Protein AF-A0A357F1K3-F1 (afdb_monomer)

Secondary structure (DSSP, 8-state):
---HHHHHHHHHHHHSTTTT--TT--HHHHHHHHHTTS-SSSSGGGG--HHHHHTSTT--HHHHHHHHHHHHHHTTS-HHHHHHHTT-TT--HHHHHHHHHHHSBHHHHHT--HHHHHTSTT--HHHHHHHHHHTTSHHHHHHHHHHHHTT---B--GGG-TT--TTTTT-EEEEESB-SSS-HHHHHHHHHHTT-EEESS--TT--EEEE-BT--HHHHHHHHHT-EEEEHHHHHHHHHTTSSSTT--

Radius of gyration: 22.25 Å; Cα contacts (8 Å, |Δi|>4): 353; chains: 1; bounding box: 51×24×66 Å

Sequence (249 aa):
PECPAKLKARIQYYASRKAMDIEGLGEVLVDTIVDKGLARDVADLYSLSIDEIAALERMAEKSGTNLIEQIEASKKRGLQRLLYGIDIRHIGERYAKILANNFRSIDRLAEATVDELDDIPEIGLAVAESVFEWFRTEKNIDLINRLKAAGVVTEIDESATADLDERFIGKTFVLTGKLESYTRDEAAKLIEDRGGRVSSSVSKKTDFVIAGSDAGSKLTKAESLGVAVLSETQFEEMLGSETSRRAEQ

pLDDT: mean 85.8, std 14.09, range [33.5, 98.5]

Solvent-accessible surface area (backbone atoms only — not comparable to full-atom values): 13550 Å² total; per-residue (Å²): 131,87,56,65,69,62,48,40,50,46,44,44,49,24,23,27,82,77,23,36,45,23,80,73,52,39,72,72,54,41,47,51,38,43,78,70,64,66,35,92,52,70,49,39,62,76,70,65,48,60,67,66,44,42,70,38,90,94,44,52,66,71,58,28,52,51,36,53,53,32,54,61,57,27,25,71,61,30,32,34,21,47,49,29,23,72,62,46,65,86,40,44,70,67,52,16,41,53,50,30,69,68,44,36,28,56,67,56,50,54,71,45,48,48,67,69,38,32,35,33,87,95,38,46,60,75,47,16,47,38,52,44,54,47,54,68,35,67,70,49,46,52,44,52,53,46,32,48,75,66,58,33,39,49,44,62,70,66,84,83,42,96,62,64,40,81,90,26,49,84,35,31,33,24,83,35,46,51,56,90,92,41,55,72,68,54,50,43,47,60,37,43,71,17,45,15,38,65,37,77,63,74,50,86,79,34,53,35,33,40,42,30,57,81,41,51,75,57,50,60,46,24,61,77,61,71,34,46,74,35,44,59,67,55,48,49,52,66,71,54,61,72,69,71,68,72,78,80,118

Foldseek 3Di:
DPDLVVQLVLLCLCCDPQALVQVLSDSVNSNQCSVVPCDPHNLSLLVDDLVNQCPGPPDDSVSSVSNNVSSLSSLPPAQLRNQCSNCQPPDHSVNSVQLCLQQQFPVSLLPDDLQLQCQRPPRHSVNSVSSNVCSVDPVSVVVVVSSVVSNRHRGDDPVVQPQADPVQAPAEEEEFDDDDPDDPVRLQCLSSSNRHHYGPADDLRHQEYEDDHPRPPRVVVCVVSVHHYHYNVRSVCSSPPVVPVVPPD

Structure (mmCIF, N/CA/C/O backbone):
data_AF-A0A357F1K3-F1
#
_entry.id   AF-A0A357F1K3-F1
#
loop_
_atom_site.group_PDB
_atom_site.id
_atom_site.type_symbol
_atom_site.label_atom_id
_atom_site.label_alt_id
_atom_site.label_comp_id
_atom_site.label_asym_id
_atom_site.label_entity_id
_atom_site.label_seq_id
_atom_site.pdbx_PDB_ins_code
_atom_site.Cartn_x
_atom_site.Cartn_y
_atom_site.Cartn_z
_atom_site.occupancy
_atom_site.B_iso_or_equiv
_atom_site.auth_seq_id
_atom_site.auth_comp_id
_atom_site.auth_asym_id
_atom_site.auth_atom_id
_atom_site.pdbx_PDB_model_num
ATOM 1 N N . PRO A 1 1 ? -8.610 -7.695 -23.266 1.00 47.88 1 PRO A N 1
ATOM 2 C CA . PRO A 1 1 ? -7.281 -7.100 -23.548 1.00 47.88 1 PRO A CA 1
ATOM 3 C C . PRO A 1 1 ? -7.032 -5.899 -22.633 1.00 47.88 1 PRO A C 1
ATOM 5 O O . PRO A 1 1 ? -7.824 -4.957 -22.640 1.00 47.88 1 PRO A O 1
ATOM 8 N N . GLU A 1 2 ? -5.987 -5.947 -21.808 1.00 65.44 2 GLU A N 1
ATOM 9 C CA . GLU A 1 2 ? -5.565 -4.760 -21.065 1.00 65.44 2 GLU A CA 1
ATOM 10 C C . GLU A 1 2 ? -5.106 -3.685 -22.044 1.00 65.44 2 GLU A C 1
ATOM 12 O O . GLU A 1 2 ? -4.313 -3.942 -22.943 1.00 65.44 2 GLU A O 1
ATOM 17 N N . CYS A 1 3 ? -5.658 -2.484 -21.898 1.00 87.06 3 CYS A N 1
ATOM 18 C CA . CYS A 1 3 ? -5.278 -1.342 -22.716 1.00 87.06 3 CYS A CA 1
ATOM 19 C C . CYS A 1 3 ? -3.802 -1.000 -22.437 1.00 87.06 3 CYS A C 1
ATOM 21 O O . CYS A 1 3 ? -3.499 -0.665 -21.286 1.00 87.06 3 CYS A O 1
ATOM 23 N N . PRO A 1 4 ? -2.901 -1.025 -23.441 1.00 90.81 4 PRO A N 1
ATOM 24 C CA . PRO A 1 4 ? -1.481 -0.720 -23.246 1.00 90.81 4 PRO A CA 1
ATOM 25 C C . PRO A 1 4 ? -1.252 0.640 -22.583 1.00 90.81 4 PRO A C 1
ATOM 27 O O . PRO A 1 4 ? -0.427 0.756 -21.685 1.00 90.81 4 PRO A O 1
ATOM 30 N N . ALA A 1 5 ? -2.066 1.646 -22.918 1.00 94.12 5 ALA A N 1
ATOM 31 C CA . ALA A 1 5 ? -1.996 2.960 -22.281 1.00 94.12 5 ALA A CA 1
ATOM 32 C C . ALA A 1 5 ? -2.289 2.908 -20.768 1.00 94.12 5 ALA A C 1
ATOM 34 O O . ALA A 1 5 ? -1.641 3.598 -19.988 1.00 94.12 5 ALA A O 1
ATOM 35 N N . LYS A 1 6 ? -3.218 2.048 -20.322 1.00 93.88 6 LYS A N 1
ATOM 36 C CA . LYS A 1 6 ? -3.492 1.847 -18.886 1.00 93.88 6 LYS A CA 1
ATOM 37 C C . LYS A 1 6 ? -2.369 1.095 -18.176 1.00 93.88 6 LYS A C 1
ATOM 39 O O . LYS A 1 6 ? -2.195 1.263 -16.972 1.00 93.88 6 LYS A O 1
ATOM 44 N N . LEU A 1 7 ? -1.655 0.220 -18.882 1.00 95.44 7 LEU A N 1
ATOM 45 C CA . LEU A 1 7 ? -0.483 -0.459 -18.337 1.00 95.44 7 LEU A CA 1
ATOM 46 C C . LEU A 1 7 ? 0.685 0.523 -18.179 1.00 95.44 7 LEU A C 1
ATOM 48 O O . LEU A 1 7 ? 1.223 0.635 -17.081 1.00 95.44 7 LEU A O 1
ATOM 52 N N . LYS A 1 8 ? 0.988 1.298 -19.227 1.00 96.94 8 LYS A N 1
ATOM 53 C CA . LYS A 1 8 ? 1.994 2.372 -19.204 1.00 96.94 8 LYS A CA 1
ATOM 54 C C . LYS A 1 8 ? 1.735 3.350 -18.052 1.00 96.94 8 LYS A C 1
ATOM 56 O O . LYS A 1 8 ? 2.616 3.566 -17.225 1.00 96.94 8 LYS A O 1
ATOM 61 N N . ALA A 1 9 ? 0.498 3.836 -17.914 1.00 96.06 9 ALA A N 1
ATOM 62 C CA . ALA A 1 9 ? 0.112 4.733 -16.823 1.00 96.06 9 ALA A CA 1
ATOM 63 C C . ALA A 1 9 ? 0.282 4.104 -15.426 1.00 96.06 9 ALA A C 1
ATOM 65 O O . ALA A 1 9 ? 0.787 4.763 -14.521 1.00 96.06 9 ALA A O 1
ATOM 66 N N . ARG A 1 10 ? -0.085 2.825 -15.242 1.00 96.31 10 ARG A N 1
ATOM 67 C CA . ARG A 1 10 ? 0.110 2.119 -13.960 1.00 96.31 10 ARG A CA 1
ATOM 68 C C . ARG A 1 10 ? 1.583 1.960 -13.604 1.00 96.31 10 ARG A C 1
ATOM 70 O O . ARG A 1 10 ? 1.949 2.203 -12.461 1.00 96.31 10 ARG A O 1
ATOM 77 N N . ILE A 1 11 ? 2.425 1.585 -14.565 1.00 97.81 11 ILE A N 1
ATOM 78 C CA . ILE A 1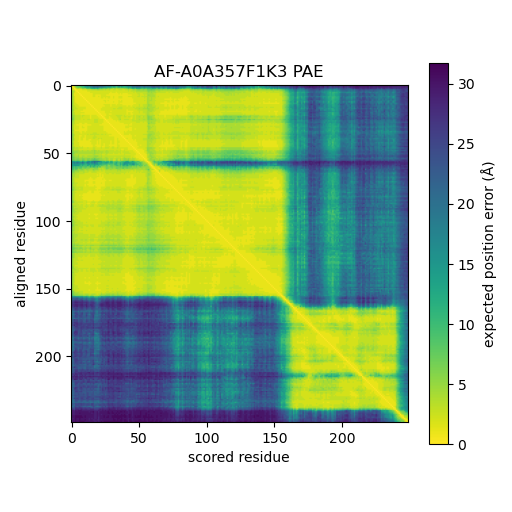 11 ? 3.868 1.444 -14.332 1.00 97.81 11 ILE A CA 1
ATOM 79 C C . ILE A 1 11 ? 4.490 2.803 -13.986 1.00 97.81 11 ILE A C 1
ATOM 81 O O . ILE A 1 11 ? 5.237 2.896 -13.016 1.00 97.81 11 ILE A O 1
ATOM 85 N N . GLN A 1 12 ? 4.135 3.868 -14.712 1.00 97.38 12 GLN A N 1
ATOM 86 C CA . GLN A 1 12 ? 4.591 5.231 -14.403 1.00 97.38 12 GLN A CA 1
ATOM 87 C C . GLN A 1 12 ? 4.149 5.681 -13.006 1.00 97.38 12 GLN A C 1
ATOM 89 O O . GLN A 1 12 ? 4.933 6.256 -12.250 1.00 97.38 12 GLN A O 1
ATOM 94 N N . TYR A 1 13 ? 2.898 5.402 -12.637 1.00 97.56 13 TYR A N 1
ATOM 95 C CA . TYR A 1 13 ? 2.375 5.739 -11.321 1.00 97.56 13 TYR A CA 1
ATOM 96 C C . TYR A 1 13 ? 3.095 4.977 -10.202 1.00 97.56 13 TYR A C 1
ATOM 98 O O . TYR A 1 13 ? 3.522 5.591 -9.222 1.00 97.56 13 TYR A O 1
ATOM 106 N N . TYR A 1 14 ? 3.319 3.675 -10.388 1.00 98.44 14 TYR A N 1
ATOM 107 C CA . TYR A 1 14 ? 4.079 2.832 -9.467 1.00 98.44 14 TYR A CA 1
ATOM 108 C C . TYR A 1 14 ? 5.518 3.327 -9.287 1.00 98.44 14 TYR A C 1
ATOM 110 O O . TYR A 1 14 ? 6.012 3.388 -8.164 1.00 98.44 14 TYR A O 1
ATOM 118 N N . ALA A 1 15 ? 6.171 3.754 -10.369 1.00 98.06 15 ALA A N 1
ATOM 119 C CA . ALA A 1 15 ? 7.519 4.318 -10.341 1.00 98.06 15 ALA A CA 1
ATOM 120 C C . ALA A 1 15 ? 7.605 5.714 -9.695 1.00 98.06 15 ALA A C 1
ATOM 122 O O . ALA A 1 15 ? 8.697 6.163 -9.342 1.00 98.06 15 ALA A O 1
ATOM 123 N N . SER A 1 16 ? 6.480 6.416 -9.524 1.00 97.50 16 SER A N 1
ATOM 124 C CA . SER A 1 16 ? 6.471 7.807 -9.071 1.00 97.50 16 SER A CA 1
ATOM 125 C C . SER A 1 16 ? 7.124 8.012 -7.697 1.00 97.50 16 SER A C 1
ATOM 127 O O . SER A 1 16 ? 7.138 7.132 -6.830 1.00 97.50 16 SER A O 1
ATOM 129 N N . ARG A 1 17 ? 7.589 9.244 -7.454 1.00 95.69 17 ARG A N 1
ATOM 130 C CA . ARG A 1 17 ? 8.288 9.649 -6.222 1.00 95.69 17 ARG A CA 1
ATOM 131 C C . ARG A 1 17 ? 7.504 9.409 -4.932 1.00 95.69 17 ARG A C 1
ATOM 133 O O . ARG A 1 17 ? 8.111 9.346 -3.870 1.00 95.69 17 ARG A O 1
ATOM 140 N N . LYS A 1 18 ? 6.173 9.323 -4.982 1.00 93.81 18 LYS A N 1
ATOM 141 C CA . LYS A 1 18 ? 5.323 9.037 -3.810 1.00 93.81 18 LYS A CA 1
ATOM 142 C C . LYS A 1 18 ? 5.017 7.546 -3.647 1.00 93.81 18 LYS A C 1
ATOM 144 O O . LYS A 1 18 ? 4.787 7.097 -2.528 1.00 93.81 18 LYS A O 1
ATOM 149 N N . ALA A 1 19 ? 5.059 6.790 -4.742 1.00 97.62 19 ALA A N 1
ATOM 150 C CA . ALA A 1 19 ? 4.926 5.340 -4.768 1.00 97.62 19 ALA A CA 1
ATOM 151 C C . ALA A 1 19 ? 6.298 4.692 -4.545 1.00 97.62 19 ALA A C 1
ATOM 153 O O . ALA A 1 19 ? 6.912 4.922 -3.505 1.00 97.62 19 ALA A O 1
ATOM 154 N N . MET A 1 20 ? 6.822 3.921 -5.490 1.00 98.44 20 MET A N 1
ATOM 155 C CA . MET A 1 20 ? 8.027 3.117 -5.277 1.00 98.44 20 MET A CA 1
ATOM 156 C C . MET A 1 20 ? 9.339 3.847 -5.591 1.00 98.44 20 MET A C 1
ATOM 158 O O . MET A 1 20 ? 10.408 3.325 -5.277 1.00 98.44 20 MET A O 1
ATOM 162 N N . ASP A 1 21 ? 9.264 5.090 -6.081 1.00 97.56 21 ASP A N 1
ATOM 163 C CA . ASP A 1 21 ? 10.410 5.997 -6.239 1.00 97.56 21 ASP A CA 1
ATOM 164 C C . ASP A 1 21 ? 11.546 5.376 -7.058 1.00 97.56 21 ASP A C 1
ATOM 166 O O . ASP A 1 21 ? 12.645 5.118 -6.557 1.00 97.56 21 ASP A O 1
ATOM 170 N N . ILE A 1 22 ? 11.217 5.104 -8.323 1.00 97.75 22 ILE A N 1
ATOM 171 C CA . ILE A 1 22 ? 12.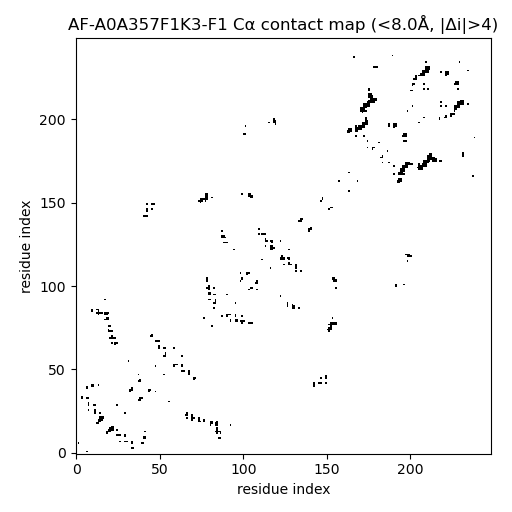105 4.550 -9.345 1.00 97.75 22 ILE A CA 1
ATOM 172 C C . ILE A 1 22 ? 12.277 5.628 -10.420 1.00 97.75 22 ILE A C 1
ATOM 174 O O . ILE A 1 22 ? 11.624 5.610 -11.461 1.00 97.75 22 ILE A O 1
ATOM 178 N N . GLU A 1 23 ? 13.132 6.612 -10.143 1.00 93.56 23 GLU A N 1
ATOM 179 C CA . GLU A 1 23 ? 13.302 7.811 -10.981 1.00 93.56 23 GLU A CA 1
ATOM 180 C C . GLU A 1 23 ? 13.691 7.494 -12.436 1.00 93.56 23 GLU A C 1
ATOM 182 O O . GLU A 1 23 ? 13.309 8.214 -13.357 1.00 93.56 23 GLU A O 1
ATOM 187 N N . GLY A 1 24 ? 14.429 6.404 -12.655 1.00 91.12 24 GLY A N 1
ATOM 188 C CA . GLY A 1 24 ? 14.877 5.944 -13.965 1.00 91.12 24 GLY A CA 1
ATOM 189 C C . GLY A 1 24 ? 13.754 5.430 -14.870 1.00 91.12 24 GLY A C 1
ATOM 190 O O . GLY A 1 24 ? 13.942 5.394 -16.085 1.00 91.12 24 GLY A O 1
ATOM 191 N N . LEU A 1 25 ? 12.580 5.085 -14.324 1.00 92.31 25 LEU A N 1
ATOM 192 C CA . LEU A 1 25 ? 11.396 4.676 -15.096 1.00 92.31 25 LEU A CA 1
ATOM 193 C C . LEU A 1 25 ? 10.592 5.894 -15.576 1.00 92.31 25 LEU A C 1
ATOM 195 O O . LEU A 1 25 ? 9.433 6.096 -15.215 1.00 92.31 25 LEU A O 1
ATOM 199 N N . GLY A 1 26 ? 11.219 6.710 -16.422 1.00 89.94 26 GLY A N 1
ATOM 200 C CA . GLY A 1 26 ? 10.545 7.803 -17.123 1.00 89.94 26 GLY A CA 1
ATOM 201 C C . GLY A 1 26 ? 9.587 7.315 -18.219 1.00 89.94 26 GLY A C 1
ATOM 202 O O . GLY A 1 26 ? 9.658 6.170 -18.665 1.00 89.94 26 GLY A O 1
ATOM 203 N N . GLU A 1 27 ? 8.729 8.215 -18.705 1.00 92.19 27 GLU A N 1
ATOM 204 C CA . GLU A 1 27 ? 7.677 7.931 -19.699 1.00 92.19 27 GLU A CA 1
ATOM 205 C C . GLU A 1 27 ? 8.180 7.141 -20.917 1.00 92.19 27 GLU A C 1
ATOM 207 O O . GLU A 1 27 ? 7.665 6.067 -21.207 1.00 92.19 27 GLU A O 1
ATOM 212 N N . VAL A 1 28 ? 9.246 7.617 -21.569 1.00 91.69 28 VAL A N 1
ATOM 213 C CA . VAL A 1 28 ? 9.821 6.989 -22.775 1.00 91.69 28 VAL A CA 1
ATOM 214 C C . VAL A 1 28 ? 10.284 5.552 -22.519 1.00 91.69 28 VAL A C 1
ATOM 216 O O . VAL A 1 28 ? 10.135 4.678 -23.377 1.00 91.69 28 VAL A O 1
ATOM 219 N N . LEU A 1 29 ? 10.862 5.299 -21.344 1.00 91.88 29 LEU A N 1
ATOM 220 C CA . LEU A 1 29 ? 11.377 3.979 -21.008 1.00 91.88 29 LEU A CA 1
ATOM 221 C C . LEU A 1 29 ? 10.238 3.013 -20.684 1.00 91.88 29 LEU A C 1
ATOM 223 O O . LEU A 1 29 ? 10.250 1.887 -21.172 1.00 91.88 29 LEU A O 1
ATOM 227 N N . VAL A 1 30 ? 9.236 3.464 -19.924 1.00 95.00 30 VAL A N 1
ATOM 228 C CA . VAL A 1 30 ? 8.029 2.670 -19.660 1.00 95.00 30 VAL A CA 1
ATOM 229 C C . VAL A 1 30 ? 7.339 2.293 -20.966 1.00 95.00 30 VAL A C 1
ATOM 231 O O . VAL A 1 30 ? 6.969 1.134 -21.150 1.00 95.00 30 VAL A O 1
ATOM 234 N N . ASP A 1 31 ? 7.228 3.240 -21.896 1.00 94.19 31 ASP A N 1
ATOM 235 C CA . ASP A 1 31 ? 6.664 2.990 -23.215 1.00 94.19 31 ASP A CA 1
ATOM 236 C C . ASP A 1 31 ? 7.422 1.891 -23.953 1.00 94.19 31 ASP A C 1
ATOM 238 O O . ASP A 1 31 ? 6.817 0.922 -24.404 1.00 94.19 31 ASP A O 1
ATOM 242 N N . THR A 1 32 ? 8.750 1.988 -23.978 1.00 93.00 32 THR A N 1
ATOM 243 C CA . THR A 1 32 ? 9.617 1.005 -24.636 1.00 93.00 32 THR A CA 1
ATOM 244 C C . THR A 1 32 ? 9.508 -0.383 -23.995 1.00 93.00 32 THR A C 1
ATOM 246 O O . THR A 1 32 ? 9.403 -1.380 -24.710 1.00 93.00 32 THR A O 1
ATOM 249 N N . ILE A 1 33 ? 9.515 -0.465 -22.660 1.00 93.38 33 ILE A N 1
ATOM 250 C CA . ILE A 1 33 ? 9.388 -1.724 -21.908 1.00 93.38 33 ILE A CA 1
ATOM 251 C C . ILE A 1 33 ? 8.053 -2.403 -22.233 1.00 93.38 33 ILE A C 1
ATOM 253 O O . ILE A 1 33 ? 8.023 -3.599 -22.531 1.00 93.38 33 ILE A O 1
ATOM 257 N N . VAL A 1 34 ? 6.953 -1.646 -22.213 1.00 94.88 34 VAL A N 1
ATOM 258 C CA . VAL A 1 34 ? 5.612 -2.180 -22.485 1.00 94.88 34 VAL A CA 1
ATOM 259 C C . VAL A 1 34 ? 5.453 -2.566 -23.955 1.00 94.88 34 VAL A C 1
ATOM 261 O O . VAL A 1 34 ? 4.949 -3.649 -24.244 1.00 94.88 34 VAL A O 1
ATOM 264 N N . ASP A 1 35 ? 5.908 -1.728 -24.887 1.00 93.44 35 ASP A N 1
ATOM 265 C CA . ASP A 1 35 ? 5.751 -1.967 -26.328 1.00 93.44 35 ASP A CA 1
ATOM 266 C C . ASP A 1 35 ? 6.590 -3.162 -26.810 1.00 93.44 35 ASP A C 1
ATOM 268 O O . ASP A 1 35 ? 6.181 -3.874 -27.728 1.00 93.44 35 ASP A O 1
ATOM 272 N N . LYS A 1 36 ? 7.726 -3.441 -26.153 1.00 92.88 36 LYS A N 1
ATOM 273 C CA . LYS A 1 36 ? 8.520 -4.663 -26.373 1.00 92.88 36 LYS A CA 1
ATOM 274 C C . LYS A 1 36 ? 8.014 -5.886 -25.595 1.00 92.88 36 LYS A C 1
ATOM 276 O O . LYS A 1 36 ? 8.574 -6.967 -25.753 1.00 92.88 36 LYS A O 1
ATOM 281 N N . GLY A 1 37 ? 6.973 -5.741 -24.774 1.00 93.12 37 GLY A N 1
ATOM 282 C CA . GLY A 1 37 ? 6.387 -6.838 -24.000 1.00 93.12 37 GLY A CA 1
ATOM 283 C C . GLY A 1 37 ? 7.235 -7.315 -22.817 1.00 93.12 37 GLY A C 1
ATOM 284 O O . GLY A 1 37 ? 7.007 -8.419 -22.329 1.00 93.12 37 GLY A O 1
ATOM 285 N N . LEU A 1 38 ? 8.189 -6.501 -22.354 1.00 94.56 38 LEU A N 1
ATOM 286 C CA . LEU A 1 38 ? 9.084 -6.835 -21.239 1.00 94.56 38 LEU A CA 1
ATOM 287 C C . LEU A 1 38 ? 8.397 -6.726 -19.869 1.00 94.56 38 LEU A C 1
ATOM 289 O O . LEU A 1 38 ? 8.851 -7.335 -18.908 1.00 94.56 38 LEU A O 1
ATOM 293 N N . ALA A 1 39 ? 7.299 -5.971 -19.768 1.00 95.44 39 ALA A N 1
ATOM 294 C CA . ALA A 1 39 ? 6.478 -5.919 -18.562 1.00 95.44 39 ALA A CA 1
ATOM 295 C C . ALA A 1 39 ? 4.987 -5.919 -18.904 1.00 95.44 39 ALA A C 1
ATOM 297 O O . ALA A 1 39 ? 4.532 -5.156 -19.758 1.00 95.44 39 ALA A O 1
ATOM 298 N N . ARG A 1 40 ? 4.217 -6.757 -18.204 1.00 94.94 40 ARG A N 1
ATOM 299 C CA . ARG A 1 40 ? 2.747 -6.859 -18.315 1.00 94.94 40 ARG A CA 1
ATOM 300 C C . ARG A 1 40 ? 2.030 -6.268 -17.101 1.00 94.94 40 ARG A C 1
ATOM 302 O O . ARG A 1 40 ? 0.825 -6.025 -17.142 1.00 94.94 40 ARG A O 1
ATOM 309 N N . ASP A 1 41 ? 2.779 -6.019 -16.035 1.00 96.12 41 ASP A N 1
ATOM 310 C CA . ASP A 1 41 ? 2.413 -5.255 -14.847 1.00 96.12 41 ASP A CA 1
ATOM 311 C C . ASP A 1 41 ? 3.682 -4.870 -14.074 1.00 96.12 41 ASP A C 1
ATOM 313 O O . ASP A 1 41 ? 4.804 -5.074 -14.535 1.00 96.12 41 ASP A O 1
ATOM 317 N N . VAL A 1 42 ? 3.497 -4.266 -12.903 1.00 97.62 42 VAL A N 1
ATOM 318 C CA . VAL A 1 42 ? 4.585 -3.717 -12.092 1.00 97.62 42 VAL A CA 1
ATOM 319 C C . VAL A 1 42 ? 5.470 -4.788 -11.453 1.00 97.62 42 VAL A C 1
ATOM 321 O O . VAL A 1 42 ? 6.603 -4.481 -11.099 1.00 97.62 42 VAL A O 1
ATOM 324 N N . ALA A 1 43 ? 5.004 -6.035 -11.314 1.00 98.12 43 ALA A N 1
ATOM 325 C CA . ALA A 1 43 ? 5.833 -7.095 -10.745 1.00 98.12 43 ALA A CA 1
ATOM 326 C C . ALA A 1 43 ? 6.900 -7.586 -11.731 1.00 98.12 43 ALA A C 1
ATOM 328 O O . ALA A 1 43 ? 8.004 -7.917 -11.305 1.00 98.12 43 ALA A O 1
ATOM 329 N N . ASP A 1 44 ? 6.610 -7.559 -13.037 1.00 97.62 44 ASP A N 1
ATOM 330 C CA . ASP A 1 44 ? 7.580 -7.934 -14.076 1.00 97.62 44 ASP A CA 1
ATOM 331 C C . ASP A 1 44 ? 8.820 -7.004 -14.069 1.00 97.62 44 ASP A C 1
ATOM 333 O O . ASP A 1 44 ? 9.898 -7.412 -14.501 1.00 97.62 44 ASP A O 1
ATOM 337 N N . LEU A 1 45 ? 8.716 -5.789 -13.501 1.00 97.56 45 LEU A N 1
ATOM 338 C CA . LEU A 1 45 ? 9.857 -4.874 -13.339 1.00 97.56 45 LEU A CA 1
ATOM 339 C C . LEU A 1 45 ? 11.003 -5.504 -12.538 1.00 97.56 45 LEU A C 1
ATOM 341 O O . LEU A 1 45 ? 12.168 -5.246 -12.824 1.00 97.56 45 LEU A O 1
ATOM 345 N N . TYR A 1 46 ? 10.678 -6.343 -11.555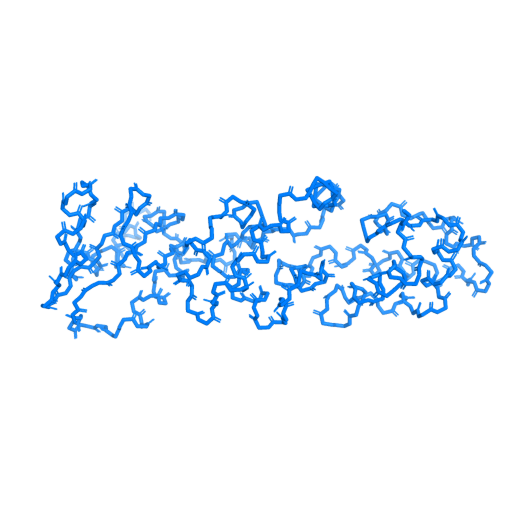 1.00 97.94 46 TYR A N 1
ATOM 346 C CA . TYR A 1 46 ? 11.654 -6.977 -10.669 1.00 97.94 46 TYR A CA 1
ATOM 347 C C . TYR A 1 46 ? 12.327 -8.214 -11.277 1.00 97.94 46 TYR A C 1
ATOM 349 O O . TYR A 1 46 ? 13.214 -8.791 -10.653 1.00 97.94 46 TYR A O 1
ATOM 357 N N . SER A 1 47 ? 11.908 -8.627 -12.476 1.00 95.25 47 SER A N 1
ATOM 358 C CA . SER A 1 47 ? 12.548 -9.697 -13.251 1.00 95.25 47 SER A CA 1
ATOM 359 C C . SER A 1 47 ? 13.384 -9.190 -14.427 1.00 95.25 47 SER A C 1
ATOM 361 O O . SER A 1 47 ? 14.019 -10.001 -15.095 1.00 95.25 47 SER A O 1
ATOM 363 N N . LEU A 1 48 ? 13.394 -7.876 -14.681 1.00 93.88 48 LEU A N 1
ATOM 364 C CA . LEU A 1 48 ? 14.156 -7.277 -15.777 1.00 93.88 48 LEU A CA 1
ATOM 365 C C . LEU A 1 48 ? 15.658 -7.484 -15.565 1.00 93.88 48 LEU A C 1
ATOM 367 O O . LEU A 1 48 ? 16.211 -7.122 -14.525 1.00 93.88 48 LEU A O 1
ATOM 371 N N . SER A 1 49 ? 16.329 -8.029 -16.574 1.00 89.19 49 SER A N 1
ATOM 372 C CA . SER A 1 49 ? 17.782 -8.185 -16.573 1.00 89.19 49 SER A CA 1
ATOM 373 C C . SER A 1 49 ? 18.497 -6.949 -17.123 1.00 89.19 49 SER A C 1
ATOM 375 O O . SER A 1 49 ? 17.959 -6.186 -17.928 1.00 89.19 49 SER A O 1
ATOM 377 N N . ILE A 1 50 ? 19.762 -6.772 -16.726 1.00 85.69 50 ILE A N 1
ATOM 378 C CA . ILE A 1 50 ? 20.628 -5.719 -17.278 1.00 85.69 50 ILE A CA 1
ATOM 379 C C . ILE A 1 50 ? 20.740 -5.863 -18.802 1.00 85.69 50 ILE A C 1
ATOM 381 O O . ILE A 1 50 ? 20.702 -4.854 -19.499 1.00 85.69 50 ILE A O 1
ATOM 385 N N . ASP A 1 51 ? 20.813 -7.092 -19.319 1.00 86.06 51 ASP A N 1
ATOM 386 C CA . ASP A 1 51 ? 20.935 -7.360 -20.755 1.00 86.06 51 ASP A CA 1
ATOM 387 C C . ASP A 1 51 ? 19.680 -6.935 -21.532 1.00 86.06 51 ASP A C 1
ATOM 389 O O . ASP A 1 51 ? 19.788 -6.291 -22.577 1.00 86.06 51 ASP A O 1
ATOM 393 N N . GLU A 1 52 ? 18.482 -7.225 -21.011 1.00 89.19 52 GLU A N 1
ATOM 394 C CA . GLU A 1 52 ? 17.219 -6.775 -21.618 1.00 89.19 52 GLU A CA 1
ATOM 395 C C . GLU A 1 52 ? 17.118 -5.251 -21.649 1.00 89.19 52 GLU A C 1
ATOM 397 O O . GLU A 1 52 ? 16.671 -4.680 -22.645 1.00 89.19 52 GLU A O 1
ATOM 402 N N . ILE A 1 53 ? 17.573 -4.592 -20.581 1.00 85.88 53 ILE A N 1
ATOM 403 C CA . ILE A 1 53 ? 17.591 -3.134 -20.468 1.00 85.88 53 ILE A CA 1
ATOM 404 C C . ILE A 1 53 ? 18.653 -2.508 -21.380 1.00 85.88 53 ILE A C 1
ATOM 406 O O . ILE A 1 53 ? 18.373 -1.518 -22.056 1.00 85.88 53 ILE A O 1
ATOM 410 N N . ALA A 1 54 ? 19.846 -3.095 -21.470 1.00 82.62 54 ALA A N 1
ATOM 411 C CA . ALA A 1 54 ? 20.913 -2.642 -22.361 1.00 82.62 54 ALA A CA 1
ATOM 412 C C . ALA A 1 54 ? 20.551 -2.821 -23.846 1.00 82.62 54 ALA A C 1
ATOM 414 O O . ALA A 1 54 ? 21.002 -2.049 -24.692 1.00 82.62 54 ALA A O 1
ATOM 415 N N . ALA A 1 55 ? 19.696 -3.796 -24.170 1.00 84.94 55 ALA A N 1
ATOM 416 C CA . ALA A 1 55 ? 19.155 -4.005 -25.513 1.00 84.94 55 ALA A CA 1
ATOM 417 C C . ALA A 1 55 ? 18.045 -3.001 -25.903 1.00 84.94 55 ALA A C 1
ATOM 419 O O . ALA A 1 55 ? 17.517 -3.045 -27.025 1.00 84.94 55 ALA A O 1
ATOM 420 N N . LEU A 1 56 ? 17.646 -2.095 -25.004 1.00 84.25 56 LEU A N 1
ATOM 421 C CA . LEU A 1 56 ? 16.733 -1.002 -25.329 1.00 84.25 56 LEU A CA 1
ATOM 422 C C . LEU A 1 56 ? 17.492 0.123 -26.040 1.00 84.25 56 LEU A C 1
ATOM 424 O O . LEU A 1 56 ? 18.543 0.579 -25.588 1.00 84.25 56 LEU A O 1
ATOM 428 N N . GLU A 1 57 ? 16.953 0.583 -27.174 1.00 63.28 57 GLU A N 1
ATOM 429 C CA . GLU A 1 57 ? 17.551 1.688 -27.920 1.00 63.28 57 GLU A CA 1
ATOM 430 C C . GLU A 1 57 ? 17.726 2.895 -26.989 1.00 63.28 57 GLU A C 1
ATOM 432 O O . GLU A 1 57 ? 16.796 3.288 -26.286 1.00 63.28 57 GLU A O 1
ATOM 437 N N . ARG A 1 58 ? 18.910 3.521 -27.030 1.00 67.19 58 ARG A N 1
ATOM 438 C CA . ARG A 1 58 ? 19.264 4.731 -26.260 1.00 67.19 58 ARG A CA 1
ATOM 439 C C . ARG A 1 58 ? 19.584 4.511 -24.770 1.00 67.19 58 ARG A C 1
ATOM 441 O O . ARG A 1 58 ? 19.738 5.507 -24.064 1.00 67.19 58 ARG A O 1
ATOM 448 N N . MET A 1 59 ? 19.773 3.275 -24.296 1.00 67.81 59 MET A N 1
ATOM 449 C CA . MET A 1 59 ? 20.329 3.025 -22.957 1.00 67.81 59 MET A CA 1
ATOM 450 C C . MET A 1 59 ? 21.845 2.813 -22.988 1.00 67.81 59 MET A C 1
ATOM 452 O O . MET A 1 59 ? 22.355 1.889 -23.612 1.00 67.81 59 MET A O 1
ATOM 456 N N . ALA A 1 60 ? 22.578 3.675 -22.281 1.00 70.50 60 ALA A N 1
ATOM 457 C CA . ALA A 1 60 ? 23.974 3.413 -21.947 1.00 70.50 60 ALA A CA 1
ATOM 458 C C . ALA A 1 60 ? 24.047 2.374 -20.816 1.00 70.50 60 ALA A C 1
ATOM 460 O O . ALA A 1 60 ? 23.211 2.401 -19.912 1.00 70.50 60 ALA A O 1
ATOM 461 N N . GLU A 1 61 ? 25.079 1.527 -20.816 1.00 74.25 61 GLU A N 1
ATOM 462 C CA . GLU A 1 61 ? 25.298 0.467 -19.813 1.00 74.25 61 GLU A CA 1
ATOM 463 C C . GLU A 1 61 ? 25.142 0.986 -18.370 1.00 74.25 61 GLU A C 1
ATOM 465 O O . GLU A 1 61 ? 24.360 0.454 -17.587 1.00 74.25 61 GLU A O 1
ATOM 470 N N . LYS A 1 62 ? 25.763 2.133 -18.060 1.00 81.44 62 LYS A N 1
ATOM 471 C CA . LYS A 1 62 ? 25.656 2.800 -16.750 1.00 81.44 62 LYS A CA 1
ATOM 472 C C . LYS A 1 62 ? 24.218 3.174 -16.365 1.00 81.44 62 LYS A C 1
ATOM 474 O O . LYS A 1 62 ? 23.852 3.089 -15.196 1.00 81.44 62 LYS A O 1
ATOM 479 N N . SER A 1 63 ? 23.411 3.624 -17.325 1.00 82.56 63 SER A N 1
ATOM 480 C CA . SER A 1 63 ? 22.008 3.971 -17.078 1.00 82.56 63 SER A CA 1
ATOM 481 C C . SER A 1 63 ? 21.171 2.723 -16.803 1.00 82.56 63 SER A C 1
ATOM 483 O O . SER A 1 63 ? 20.263 2.788 -15.979 1.00 82.56 63 SER A O 1
ATOM 485 N N . GLY A 1 64 ? 21.491 1.600 -17.459 1.00 87.50 64 GLY A N 1
ATOM 486 C CA . GLY A 1 64 ? 20.827 0.316 -17.238 1.00 87.50 64 GLY A CA 1
ATOM 487 C C . GLY A 1 64 ? 21.093 -0.219 -15.835 1.00 87.50 64 GLY A C 1
ATOM 488 O O . GLY A 1 64 ? 20.152 -0.522 -15.108 1.00 87.50 64 GLY A O 1
ATOM 489 N N . THR A 1 65 ? 22.358 -0.221 -15.406 1.00 88.25 65 THR A N 1
ATOM 490 C CA . THR A 1 65 ? 22.732 -0.606 -14.037 1.00 88.25 65 THR A CA 1
ATOM 491 C C . THR A 1 65 ? 22.033 0.261 -12.992 1.00 88.25 65 THR A C 1
ATOM 493 O O . THR A 1 65 ? 21.412 -0.272 -12.078 1.00 88.25 65 THR A O 1
ATOM 496 N N . ASN A 1 66 ? 22.050 1.589 -13.160 1.00 91.31 66 ASN A N 1
ATOM 497 C CA . ASN A 1 66 ? 21.388 2.504 -12.226 1.00 91.31 66 ASN A CA 1
ATOM 498 C C . ASN A 1 66 ? 19.872 2.252 -12.132 1.00 91.31 66 ASN A C 1
ATOM 500 O O . ASN A 1 66 ? 19.294 2.359 -11.055 1.00 91.31 66 ASN A O 1
ATOM 504 N N . LEU A 1 67 ? 19.212 1.914 -13.243 1.00 93.06 67 LEU A N 1
ATOM 505 C CA . LEU A 1 67 ? 17.794 1.560 -13.223 1.00 93.06 67 LEU A CA 1
ATOM 506 C C . LEU A 1 67 ? 17.539 0.293 -12.398 1.00 93.06 67 LEU A C 1
ATOM 508 O O . LEU A 1 67 ? 16.650 0.296 -11.549 1.00 93.06 67 LEU A O 1
ATOM 512 N N . ILE A 1 68 ? 18.313 -0.769 -12.631 1.00 94.00 68 ILE A N 1
ATOM 513 C CA . ILE A 1 68 ? 18.178 -2.025 -11.883 1.00 94.00 68 ILE A CA 1
ATOM 514 C C . ILE A 1 68 ? 18.432 -1.793 -10.388 1.00 94.00 68 ILE A C 1
ATOM 516 O O . ILE A 1 68 ? 17.659 -2.262 -9.557 1.00 94.00 68 ILE A O 1
ATOM 520 N N . GLU A 1 69 ? 19.441 -0.996 -10.031 1.00 95.12 69 GLU A N 1
ATOM 521 C CA . GLU A 1 69 ? 19.704 -0.608 -8.639 1.00 95.12 69 GLU A CA 1
ATOM 522 C C . GLU A 1 69 ? 18.520 0.137 -8.005 1.00 95.12 69 GLU A C 1
ATOM 524 O O . GLU A 1 69 ? 18.164 -0.129 -6.856 1.00 95.12 69 GLU A O 1
ATOM 529 N N . GLN A 1 70 ? 17.873 1.044 -8.742 1.00 97.06 70 GLN A N 1
ATOM 530 C CA . GLN A 1 70 ? 16.683 1.752 -8.263 1.00 97.06 70 GLN A CA 1
ATOM 531 C C . GLN A 1 70 ? 15.476 0.818 -8.100 1.00 97.06 70 GLN A C 1
ATOM 533 O O . GLN A 1 70 ? 14.753 0.933 -7.108 1.00 97.06 70 GLN A O 1
ATOM 538 N N . ILE A 1 71 ? 15.270 -0.125 -9.027 1.00 97.62 71 ILE A N 1
ATOM 539 C CA . ILE A 1 71 ? 14.230 -1.158 -8.917 1.00 97.62 71 ILE A CA 1
ATOM 540 C C . ILE A 1 71 ? 14.481 -2.016 -7.671 1.00 97.62 71 ILE A C 1
ATOM 542 O O . ILE A 1 71 ? 13.572 -2.189 -6.860 1.00 97.62 71 ILE A O 1
ATOM 546 N N . GLU A 1 72 ? 15.710 -2.476 -7.442 1.00 97.62 72 GLU A N 1
ATOM 547 C CA . GLU A 1 72 ? 16.065 -3.245 -6.243 1.00 97.62 72 GLU A CA 1
ATOM 548 C C . GLU A 1 72 ? 15.882 -2.434 -4.953 1.00 97.62 72 GLU A C 1
ATOM 550 O O . GLU A 1 72 ? 15.275 -2.912 -3.992 1.00 97.62 72 GLU A O 1
ATOM 555 N N . ALA A 1 73 ? 16.323 -1.174 -4.929 1.00 97.69 73 ALA A N 1
ATOM 556 C CA . ALA A 1 73 ? 16.132 -0.286 -3.783 1.00 97.69 73 ALA A CA 1
ATOM 557 C C . ALA A 1 73 ? 14.643 -0.043 -3.475 1.00 97.69 73 ALA A C 1
ATOM 559 O O . ALA A 1 73 ? 14.260 0.093 -2.307 1.00 97.69 73 ALA A O 1
ATOM 560 N N . SER A 1 74 ? 13.791 -0.033 -4.506 1.00 98.31 74 SER A N 1
ATOM 561 C CA . SER A 1 74 ? 12.349 0.179 -4.363 1.00 98.31 74 SER A CA 1
ATOM 562 C C . SER A 1 74 ? 11.658 -0.894 -3.515 1.00 98.31 74 SER A C 1
ATOM 564 O O . SER A 1 74 ? 10.658 -0.616 -2.853 1.00 98.31 74 SER A O 1
ATOM 566 N N . LYS A 1 75 ? 12.223 -2.105 -3.431 1.00 98.25 75 LYS A N 1
ATOM 567 C CA . LYS A 1 75 ? 11.674 -3.191 -2.607 1.00 98.25 75 LYS A CA 1
ATOM 568 C C . LYS A 1 75 ? 11.514 -2.787 -1.141 1.00 98.25 75 LYS A C 1
ATOM 570 O O . LYS A 1 75 ? 10.605 -3.261 -0.473 1.00 98.25 75 LYS A O 1
ATOM 575 N N . LYS A 1 76 ? 12.347 -1.865 -0.647 1.00 96.75 76 LYS A N 1
ATOM 576 C CA . LYS A 1 76 ? 12.394 -1.438 0.762 1.00 96.75 76 LYS A CA 1
ATOM 577 C C . LYS A 1 76 ? 11.568 -0.183 1.075 1.00 96.75 76 LYS A C 1
ATOM 579 O O . LYS A 1 76 ? 11.700 0.372 2.161 1.00 96.75 76 LYS A O 1
ATOM 584 N N . ARG A 1 77 ? 10.727 0.304 0.152 1.00 94.81 77 ARG A N 1
ATOM 585 C CA . ARG A 1 77 ? 9.927 1.534 0.361 1.00 94.81 77 ARG A CA 1
ATOM 586 C C . ARG A 1 77 ? 8.806 1.375 1.395 1.00 94.81 77 ARG A C 1
ATOM 588 O O . ARG A 1 77 ? 8.322 2.383 1.908 1.00 94.81 77 ARG A O 1
ATOM 595 N N . GLY A 1 78 ? 8.438 0.137 1.719 1.00 94.25 78 GLY A N 1
ATOM 596 C CA . GLY A 1 78 ? 7.490 -0.199 2.777 1.00 94.25 78 GLY A CA 1
ATOM 597 C C . GLY A 1 78 ? 6.027 -0.229 2.331 1.00 94.25 78 GLY A C 1
ATOM 598 O O . GLY A 1 78 ? 5.654 0.268 1.264 1.00 94.25 78 GLY A O 1
ATOM 599 N N . LEU A 1 79 ? 5.186 -0.801 3.198 1.00 96.44 79 LEU A N 1
ATOM 600 C CA . LEU A 1 79 ? 3.797 -1.149 2.894 1.00 96.44 79 LEU A CA 1
ATOM 601 C C . LEU A 1 79 ? 2.934 0.050 2.470 1.00 96.44 79 LEU A C 1
ATOM 603 O O . LEU A 1 79 ? 2.199 -0.053 1.495 1.00 96.44 79 LEU A O 1
ATOM 607 N N . GLN A 1 80 ? 3.045 1.206 3.136 1.00 95.06 80 GLN A N 1
ATOM 608 C CA . GLN A 1 80 ? 2.279 2.408 2.763 1.00 95.06 80 GLN A CA 1
ATOM 609 C C . GLN A 1 80 ? 2.504 2.793 1.294 1.00 95.06 80 GLN A C 1
ATOM 611 O O . GLN A 1 80 ? 1.561 3.095 0.564 1.00 95.06 80 GLN A O 1
ATOM 616 N N . ARG A 1 81 ? 3.767 2.809 0.862 1.00 97.69 81 ARG A N 1
ATOM 617 C CA . ARG A 1 81 ? 4.148 3.251 -0.483 1.00 97.69 81 ARG A CA 1
ATOM 618 C C . ARG A 1 81 ? 3.768 2.217 -1.532 1.00 97.69 81 ARG A C 1
ATOM 620 O O . ARG A 1 81 ? 3.340 2.594 -2.621 1.00 97.69 81 ARG A O 1
ATOM 627 N N . LEU A 1 82 ? 3.839 0.940 -1.163 1.00 98.38 82 LEU A N 1
ATOM 628 C CA . LEU A 1 82 ? 3.322 -0.150 -1.972 1.00 98.38 82 LEU A CA 1
ATOM 629 C C . LEU A 1 82 ? 1.808 -0.027 -2.190 1.00 98.38 82 LEU A C 1
ATOM 631 O O . LEU A 1 82 ? 1.379 -0.030 -3.339 1.00 98.38 82 LEU A O 1
ATOM 635 N N . LEU A 1 83 ? 1.014 0.130 -1.121 1.00 98.00 83 LEU A N 1
ATOM 636 C CA . LEU A 1 83 ? -0.450 0.263 -1.202 1.00 98.00 83 LEU A CA 1
ATOM 637 C C . LEU A 1 83 ? -0.876 1.469 -2.040 1.00 98.00 83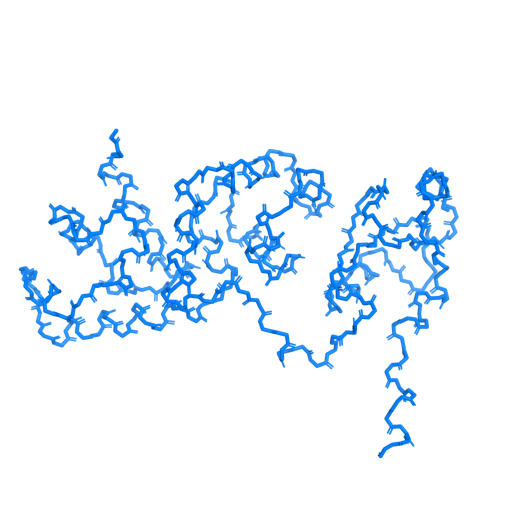 LEU A C 1
ATOM 639 O O . LEU A 1 83 ? -1.860 1.395 -2.771 1.00 98.00 83 LEU A O 1
ATOM 643 N N . TYR A 1 84 ? -0.115 2.561 -1.960 1.00 97.62 84 TYR A N 1
ATOM 644 C CA . TYR A 1 84 ? -0.299 3.702 -2.846 1.00 97.62 84 TYR A CA 1
ATOM 645 C C . TYR A 1 84 ? 0.033 3.338 -4.302 1.00 97.62 84 TYR A C 1
ATOM 647 O O . TYR A 1 84 ? -0.768 3.593 -5.188 1.00 97.62 84 TYR A O 1
ATOM 655 N N . GLY A 1 85 ? 1.176 2.695 -4.561 1.00 97.44 85 GLY A N 1
ATOM 656 C CA . GLY A 1 85 ? 1.660 2.406 -5.915 1.00 97.44 85 GLY A CA 1
ATOM 657 C C . GLY A 1 85 ? 0.857 1.370 -6.707 1.00 97.44 85 GLY A C 1
ATOM 658 O O . GLY A 1 85 ? 0.816 1.459 -7.932 1.00 97.44 85 GLY A O 1
ATOM 659 N N . ILE A 1 86 ? 0.215 0.399 -6.048 1.00 96.88 86 ILE A N 1
ATOM 660 C CA . ILE A 1 86 ? -0.598 -0.634 -6.725 1.00 96.88 86 ILE A CA 1
ATOM 661 C C . ILE A 1 86 ? -1.958 -0.118 -7.235 1.00 96.88 86 ILE A C 1
ATOM 663 O O . ILE A 1 86 ? -2.679 -0.871 -7.891 1.00 96.88 86 ILE A O 1
ATOM 667 N N . ASP A 1 87 ? -2.279 1.157 -6.977 1.00 94.50 87 ASP A N 1
ATOM 668 C CA . ASP A 1 87 ? -3.416 1.890 -7.555 1.00 94.50 87 ASP A CA 1
ATOM 669 C C . ASP A 1 87 ? -4.782 1.231 -7.277 1.00 94.50 87 ASP A C 1
ATOM 671 O O . ASP A 1 87 ? -5.579 0.943 -8.178 1.00 94.50 87 ASP A O 1
ATOM 675 N N . ILE A 1 88 ? -5.065 0.959 -5.997 1.00 96.38 88 ILE A N 1
ATOM 676 C CA . ILE A 1 88 ? -6.410 0.555 -5.565 1.00 96.38 88 ILE A CA 1
ATOM 677 C C . ILE A 1 88 ? -7.344 1.760 -5.717 1.00 96.38 88 ILE A C 1
ATOM 679 O O . ILE A 1 88 ? -7.048 2.867 -5.260 1.00 96.38 88 ILE A O 1
ATOM 683 N N . ARG A 1 89 ? -8.513 1.554 -6.333 1.00 94.94 89 ARG A N 1
ATOM 684 C CA . ARG A 1 89 ? -9.496 2.626 -6.534 1.00 94.94 89 ARG A CA 1
ATOM 685 C C . ARG A 1 89 ? -9.838 3.309 -5.203 1.00 94.94 89 ARG A C 1
ATOM 687 O O . ARG A 1 89 ? -10.080 2.644 -4.204 1.00 94.94 89 ARG A O 1
ATOM 694 N N . HIS A 1 90 ? -9.887 4.641 -5.231 1.00 94.56 90 HIS A N 1
ATOM 695 C CA . HIS A 1 90 ? -10.090 5.533 -4.080 1.00 94.56 90 HIS A CA 1
ATOM 696 C C . HIS A 1 90 ? -8.928 5.610 -3.081 1.00 94.56 90 HIS A C 1
ATOM 698 O O . HIS A 1 90 ? -8.951 6.495 -2.230 1.00 94.56 90 HIS A O 1
ATOM 704 N N . ILE A 1 91 ? -7.885 4.786 -3.201 1.00 95.19 91 ILE A N 1
ATOM 705 C CA . ILE A 1 91 ? -6.763 4.779 -2.260 1.00 95.19 91 ILE A CA 1
ATOM 706 C C . ILE A 1 91 ? -5.692 5.782 -2.683 1.00 95.19 91 ILE A C 1
ATOM 708 O O . ILE A 1 91 ? -4.765 5.490 -3.429 1.00 95.19 91 ILE A O 1
ATOM 712 N N . GLY A 1 92 ? -5.820 7.002 -2.160 1.00 91.38 92 GLY A N 1
ATOM 713 C CA . GLY A 1 92 ? -4.745 7.991 -2.178 1.00 91.38 92 GLY A CA 1
ATOM 714 C C . GLY A 1 92 ? -3.711 7.758 -1.070 1.00 91.38 92 GLY A C 1
ATOM 715 O O . GLY A 1 92 ? -3.868 6.897 -0.209 1.00 91.38 92 GLY A O 1
ATOM 716 N N . GLU A 1 93 ? -2.673 8.597 -1.041 1.00 85.69 93 GLU A N 1
ATOM 717 C CA . GLU A 1 93 ? -1.546 8.514 -0.093 1.00 85.69 93 GLU A CA 1
ATOM 718 C C . GLU A 1 93 ? -1.996 8.455 1.381 1.00 85.69 93 GLU A C 1
ATOM 720 O O . GLU A 1 93 ? -1.455 7.682 2.171 1.00 85.69 93 GLU A O 1
ATOM 725 N N . ARG A 1 94 ? -3.031 9.229 1.740 1.00 83.88 94 ARG A N 1
ATOM 726 C CA . ARG A 1 94 ? -3.623 9.239 3.089 1.00 83.88 94 ARG A CA 1
ATOM 727 C C . ARG A 1 94 ? -4.229 7.885 3.457 1.00 83.88 94 ARG A C 1
ATOM 729 O O . ARG A 1 94 ? -3.911 7.354 4.514 1.00 83.88 94 ARG A O 1
ATOM 736 N N . TYR A 1 95 ? -5.064 7.317 2.592 1.00 90.88 95 TYR A N 1
ATOM 737 C CA . TYR A 1 95 ? -5.706 6.031 2.867 1.00 90.88 95 TYR A CA 1
ATOM 738 C C . TYR A 1 95 ? -4.713 4.876 2.811 1.00 90.88 95 TYR A C 1
ATOM 740 O O . TYR A 1 95 ? -4.779 3.993 3.655 1.00 90.88 95 TYR A O 1
ATOM 748 N N . ALA A 1 96 ? -3.723 4.926 1.918 1.00 94.12 96 ALA A N 1
ATOM 749 C CA . ALA A 1 96 ? -2.634 3.956 1.910 1.00 94.12 96 ALA A CA 1
ATOM 750 C C . ALA A 1 96 ? -1.877 3.934 3.251 1.00 94.12 96 ALA A C 1
ATOM 752 O O . ALA A 1 96 ? -1.551 2.863 3.756 1.00 94.12 96 ALA A O 1
ATOM 753 N N . LYS A 1 97 ? -1.647 5.107 3.862 1.00 83.56 97 LYS A N 1
ATOM 754 C CA . LYS A 1 97 ? -1.042 5.219 5.198 1.00 83.56 97 LYS A CA 1
ATOM 755 C C . LYS A 1 97 ? -1.934 4.630 6.288 1.00 83.56 97 LYS A C 1
ATOM 757 O O . LYS A 1 97 ? -1.452 3.852 7.104 1.00 83.56 97 LYS A O 1
ATOM 762 N N . ILE A 1 98 ? -3.216 4.991 6.294 1.00 83.25 98 ILE A N 1
ATOM 763 C CA . ILE A 1 98 ? -4.185 4.493 7.279 1.00 83.25 98 ILE A CA 1
ATOM 764 C C . ILE A 1 98 ? -4.271 2.966 7.212 1.00 83.25 98 ILE A C 1
ATOM 766 O O . ILE A 1 98 ? -4.111 2.305 8.235 1.00 83.25 98 ILE A O 1
ATOM 770 N N . LEU A 1 99 ? -4.429 2.402 6.013 1.00 90.56 99 LEU A N 1
ATOM 771 C CA . LEU A 1 99 ? -4.497 0.956 5.805 1.00 90.56 99 LEU A CA 1
ATOM 772 C C . LEU A 1 99 ? -3.188 0.260 6.197 1.00 90.56 99 LEU A C 1
ATOM 774 O O . LEU A 1 99 ? -3.220 -0.752 6.892 1.00 90.56 99 LEU A O 1
ATOM 778 N N . ALA A 1 100 ? -2.030 0.807 5.814 1.00 89.69 100 ALA A N 1
ATOM 779 C CA . ALA A 1 100 ? -0.742 0.233 6.197 1.00 89.69 100 ALA A CA 1
ATOM 780 C C . ALA A 1 100 ? -0.566 0.183 7.721 1.00 89.69 100 ALA A C 1
ATOM 782 O O . ALA A 1 100 ? -0.147 -0.847 8.242 1.00 89.69 100 ALA A O 1
ATOM 783 N N . ASN A 1 101 ? -0.932 1.251 8.434 1.00 81.12 101 ASN A N 1
ATOM 784 C CA . ASN A 1 101 ? -0.827 1.309 9.892 1.00 81.12 101 ASN A CA 1
ATOM 785 C C . ASN A 1 101 ? -1.813 0.357 10.588 1.00 81.12 101 ASN A C 1
ATOM 787 O O . ASN A 1 101 ? -1.422 -0.346 11.513 1.00 81.12 101 ASN A O 1
ATOM 791 N N . ASN A 1 102 ? -3.062 0.289 10.115 1.00 81.06 102 ASN A N 1
ATOM 792 C CA . ASN A 1 102 ? -4.106 -0.551 10.717 1.00 81.06 102 ASN A CA 1
ATOM 793 C C . ASN A 1 102 ? -3.865 -2.052 10.493 1.00 81.06 102 ASN A C 1
ATOM 795 O O . ASN A 1 102 ? -4.091 -2.885 11.377 1.00 81.06 102 ASN A O 1
ATOM 799 N N . PHE A 1 103 ? -3.419 -2.430 9.293 1.00 85.56 103 PHE A N 1
ATOM 800 C CA . PHE A 1 103 ? -3.284 -3.842 8.934 1.00 85.56 103 PHE A CA 1
ATOM 801 C C . PHE A 1 103 ? -1.872 -4.386 9.109 1.00 85.56 103 PHE A C 1
ATOM 803 O O . PHE A 1 103 ? -1.741 -5.581 9.384 1.00 85.56 103 PHE A O 1
ATOM 810 N N . ARG A 1 104 ? -0.845 -3.535 8.981 1.00 85.06 104 ARG A N 1
ATOM 811 C CA . ARG A 1 104 ? 0.600 -3.830 9.081 1.00 85.06 104 ARG A CA 1
ATOM 812 C C . ARG A 1 104 ? 1.154 -4.868 8.106 1.00 85.06 104 ARG A C 1
ATOM 814 O O . ARG A 1 104 ? 2.362 -4.933 7.936 1.00 85.06 104 ARG A O 1
ATOM 821 N N . SER A 1 105 ? 0.304 -5.630 7.431 1.00 91.44 105 SER A N 1
ATOM 822 C CA . SER A 1 105 ? 0.655 -6.608 6.408 1.00 91.44 105 SER A CA 1
ATOM 823 C C . SER A 1 105 ? -0.376 -6.566 5.289 1.00 91.44 105 SER A C 1
ATOM 825 O O . SER A 1 105 ? -1.577 -6.429 5.544 1.00 91.44 105 SER A O 1
ATOM 827 N N . ILE A 1 106 ? 0.091 -6.702 4.048 1.00 96.62 106 ILE A N 1
ATOM 828 C CA . ILE A 1 106 ? -0.794 -6.800 2.889 1.00 96.62 106 ILE A CA 1
ATOM 829 C C . ILE A 1 106 ? -1.674 -8.053 2.944 1.00 96.62 106 ILE A C 1
ATOM 831 O O . ILE A 1 106 ? -2.809 -8.003 2.486 1.00 96.62 106 ILE A O 1
ATOM 835 N N . ASP A 1 107 ? -1.188 -9.146 3.543 1.00 92.31 107 ASP A N 1
ATOM 836 C CA . ASP A 1 107 ? -1.954 -10.389 3.676 1.00 92.31 107 ASP A CA 1
ATOM 837 C C . ASP A 1 107 ? -3.094 -10.195 4.677 1.00 92.31 107 ASP A C 1
ATOM 839 O O . ASP A 1 107 ? -4.246 -10.518 4.398 1.00 92.31 107 ASP A O 1
ATOM 843 N N . ARG A 1 108 ? -2.803 -9.542 5.810 1.00 90.38 108 ARG A N 1
ATOM 844 C CA . ARG A 1 108 ? -3.841 -9.173 6.779 1.00 90.38 108 ARG A CA 1
ATOM 845 C C . ARG A 1 108 ? -4.865 -8.196 6.200 1.00 90.38 108 ARG A C 1
ATOM 847 O O . ARG A 1 108 ? -6.024 -8.247 6.598 1.00 90.38 108 ARG A O 1
ATOM 854 N N . LEU A 1 109 ? -4.444 -7.291 5.315 1.00 94.69 109 LEU A N 1
ATOM 855 C CA . LEU A 1 109 ? -5.361 -6.406 4.595 1.00 94.69 109 LEU A CA 1
ATOM 856 C C . LEU A 1 109 ? -6.222 -7.192 3.594 1.00 94.69 109 LEU A C 1
ATOM 858 O O . LEU A 1 109 ? -7.411 -6.915 3.470 1.00 94.69 109 LEU A O 1
ATOM 862 N N . ALA A 1 110 ? -5.648 -8.186 2.913 1.00 94.12 110 ALA A N 1
ATOM 863 C CA . ALA A 1 110 ? -6.358 -9.026 1.950 1.00 94.12 110 ALA A CA 1
ATOM 864 C C . ALA A 1 110 ? -7.468 -9.872 2.596 1.00 94.12 110 ALA A C 1
ATOM 866 O O . ALA A 1 110 ? -8.505 -10.118 1.978 1.00 94.12 110 ALA A O 1
ATOM 867 N N . GLU A 1 111 ? -7.272 -10.290 3.847 1.00 91.69 111 GLU A N 1
ATOM 868 C CA . GLU A 1 111 ? -8.252 -11.051 4.634 1.00 91.69 111 GLU A CA 1
ATOM 869 C C . GLU A 1 111 ? -9.366 -10.184 5.246 1.00 91.69 111 GLU A C 1
ATOM 871 O O . GLU A 1 111 ? -10.358 -10.722 5.749 1.00 91.69 111 GLU A O 1
ATOM 876 N N . ALA A 1 112 ? -9.227 -8.856 5.198 1.00 85.69 112 ALA A N 1
ATOM 877 C CA . ALA A 1 112 ? -10.168 -7.935 5.814 1.00 85.69 112 ALA A CA 1
ATOM 878 C C . ALA A 1 112 ? -11.566 -8.022 5.182 1.00 85.69 112 ALA A C 1
ATOM 880 O O . ALA A 1 112 ? -11.751 -8.195 3.969 1.00 85.69 112 ALA A O 1
ATOM 881 N N . THR A 1 113 ? -12.577 -7.883 6.031 1.00 88.88 113 THR A N 1
ATOM 882 C CA . THR A 1 113 ? -13.980 -7.750 5.632 1.00 88.88 113 THR A CA 1
ATOM 883 C C . THR A 1 113 ? -14.337 -6.297 5.331 1.00 88.88 113 THR A C 1
ATOM 885 O O . THR A 1 113 ? -13.641 -5.385 5.769 1.00 88.88 113 THR A O 1
ATOM 888 N N . VAL A 1 114 ? -15.431 -6.072 4.590 1.00 89.31 114 VAL A N 1
ATOM 889 C CA . VAL A 1 114 ? -15.939 -4.710 4.338 1.00 89.31 114 VAL A CA 1
ATOM 890 C C . VAL A 1 114 ? -16.214 -3.993 5.660 1.00 89.31 114 VAL A C 1
ATOM 892 O O . VAL A 1 114 ? -15.766 -2.866 5.823 1.00 89.31 114 VAL A O 1
ATOM 895 N N . ASP A 1 115 ? -16.850 -4.671 6.618 1.00 77.69 115 ASP A N 1
ATOM 896 C CA . ASP A 1 115 ? -17.150 -4.108 7.940 1.00 77.69 115 ASP A CA 1
ATOM 897 C C . ASP A 1 115 ? -15.872 -3.706 8.698 1.00 77.69 115 ASP A C 1
ATOM 899 O O . ASP A 1 115 ? -15.795 -2.608 9.237 1.00 77.69 115 ASP A O 1
ATOM 903 N N . GLU A 1 116 ? -14.833 -4.553 8.697 1.00 76.56 116 GLU A N 1
ATOM 904 C CA . GLU A 1 116 ? -13.543 -4.230 9.336 1.00 76.56 116 GLU A CA 1
ATOM 905 C C . GLU A 1 116 ? -12.834 -3.041 8.668 1.00 76.56 116 GLU A C 1
ATOM 907 O O . GLU A 1 116 ? -12.097 -2.325 9.339 1.00 76.56 116 GLU A O 1
ATOM 912 N N . LEU A 1 117 ? -13.027 -2.836 7.362 1.00 86.81 117 LEU A N 1
ATOM 913 C CA . LEU A 1 117 ? -12.459 -1.708 6.621 1.00 86.81 117 LEU A CA 1
ATOM 914 C C . LEU A 1 117 ? -13.255 -0.412 6.841 1.00 86.81 117 LEU A C 1
ATOM 916 O O . LEU A 1 117 ? -12.640 0.636 7.009 1.00 86.81 117 LEU A O 1
ATOM 920 N N . ASP A 1 118 ? -14.590 -0.476 6.840 1.00 83.75 118 ASP A N 1
ATOM 921 C CA . ASP A 1 118 ? -15.498 0.663 7.078 1.00 83.75 118 ASP A CA 1
ATOM 922 C C . ASP A 1 118 ? -15.457 1.146 8.537 1.00 83.75 118 ASP A C 1
ATOM 924 O O . ASP A 1 118 ? -15.667 2.321 8.820 1.00 83.75 118 ASP A O 1
ATOM 928 N N . ASP A 1 119 ? -15.119 0.255 9.473 1.00 79.75 119 ASP A N 1
ATOM 929 C CA . ASP A 1 119 ? -14.947 0.599 10.885 1.00 79.75 119 ASP A CA 1
ATOM 930 C C . ASP A 1 119 ? -13.703 1.467 11.162 1.00 79.75 119 ASP A C 1
ATOM 932 O O . ASP A 1 119 ? -13.587 2.027 12.258 1.00 79.75 119 ASP A O 1
ATOM 936 N N . ILE A 1 120 ? -12.774 1.590 10.205 1.00 79.25 120 ILE A N 1
ATOM 937 C CA . ILE A 1 120 ? -11.560 2.397 10.366 1.00 79.25 120 ILE A CA 1
ATOM 938 C C . ILE A 1 120 ? -11.920 3.882 10.242 1.00 79.25 120 ILE A C 1
ATOM 940 O O . ILE A 1 120 ? -12.491 4.287 9.225 1.00 79.25 120 ILE A O 1
ATOM 944 N N . PRO A 1 121 ? -11.527 4.740 11.205 1.00 74.44 121 PRO A N 1
ATOM 945 C CA . PRO A 1 121 ? -11.749 6.175 11.097 1.00 74.44 121 PRO A CA 1
ATOM 946 C C . PRO A 1 121 ? -11.289 6.720 9.740 1.00 74.44 121 PRO A C 1
ATOM 948 O O . PRO A 1 121 ? -10.173 6.459 9.293 1.00 74.44 121 PRO A O 1
ATOM 951 N N . GLU A 1 122 ? -12.153 7.516 9.104 1.00 80.25 122 GLU A N 1
ATOM 952 C CA . GLU A 1 122 ? -11.945 8.151 7.789 1.00 80.25 122 GLU A CA 1
ATOM 953 C C . GLU A 1 122 ? -12.043 7.242 6.555 1.00 80.25 122 GLU A C 1
ATOM 955 O O . GLU A 1 122 ? -12.074 7.760 5.430 1.00 80.25 122 GLU A O 1
ATOM 960 N N . ILE A 1 123 ? -12.118 5.925 6.740 1.00 84.00 123 ILE A N 1
ATOM 961 C CA . ILE A 1 123 ? -12.456 4.984 5.677 1.00 84.00 123 ILE A CA 1
ATOM 962 C C . ILE A 1 123 ? -13.973 4.819 5.696 1.00 84.00 123 ILE A C 1
ATOM 964 O O . ILE A 1 123 ? -14.551 4.448 6.703 1.00 84.00 123 ILE A O 1
ATOM 968 N N . GLY A 1 124 ? -14.629 5.161 4.590 1.00 82.50 124 GLY A N 1
ATOM 969 C CA . GLY A 1 124 ? -16.066 4.934 4.428 1.00 82.50 124 GLY A CA 1
ATOM 970 C C . GLY A 1 124 ? -16.353 3.761 3.498 1.00 82.50 124 GLY A C 1
ATOM 971 O O . GLY A 1 124 ? -15.486 3.356 2.718 1.00 82.50 124 GLY A O 1
ATOM 972 N N . LEU A 1 125 ? -17.602 3.302 3.504 1.00 90.38 125 LEU A N 1
ATOM 973 C CA . LEU A 1 125 ? -18.070 2.104 2.806 1.00 90.38 125 LEU A CA 1
ATOM 974 C C . LEU A 1 125 ? -17.578 1.975 1.35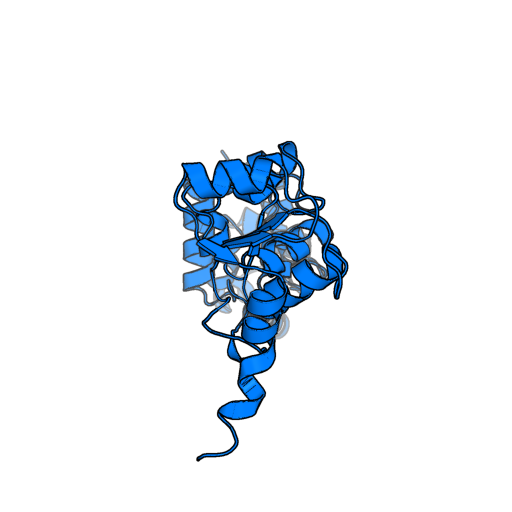7 1.00 90.38 125 LEU A C 1
ATOM 976 O O . LEU A 1 125 ? -17.080 0.926 0.971 1.00 90.38 125 LEU A O 1
ATOM 980 N N . ALA A 1 126 ? -17.624 3.049 0.562 1.00 94.50 126 ALA A N 1
ATOM 981 C CA . ALA A 1 126 ? -17.171 3.009 -0.834 1.00 94.50 126 ALA A CA 1
ATOM 982 C C . ALA A 1 126 ? -15.670 2.672 -0.982 1.00 94.50 126 ALA A C 1
ATOM 984 O O . ALA A 1 126 ? -15.251 2.019 -1.944 1.00 94.50 126 ALA A O 1
ATOM 985 N N . VAL A 1 127 ? -14.849 3.130 -0.033 1.00 94.19 127 VAL A N 1
ATOM 986 C CA . VAL A 1 127 ? -13.418 2.815 0.034 1.00 94.19 127 VAL A CA 1
ATOM 987 C C . VAL A 1 127 ? -13.230 1.382 0.526 1.00 94.19 127 VAL A C 1
ATOM 989 O O . VAL A 1 127 ? -12.469 0.634 -0.087 1.00 94.19 127 VAL A O 1
ATOM 992 N N . ALA A 1 128 ? -13.960 0.987 1.571 1.00 93.50 128 ALA A N 1
ATOM 993 C CA . ALA A 1 128 ? -13.940 -0.364 2.123 1.00 93.50 128 ALA A CA 1
ATOM 994 C C . ALA A 1 128 ? -14.286 -1.427 1.066 1.00 93.50 128 ALA A C 1
ATOM 996 O O . ALA A 1 128 ? -13.504 -2.350 0.840 1.00 93.50 128 ALA A O 1
ATOM 997 N N . GLU A 1 129 ? -15.393 -1.250 0.342 1.00 97.12 129 GLU A N 1
ATOM 998 C CA . GLU A 1 129 ? -15.804 -2.117 -0.768 1.00 97.12 129 GLU A CA 1
ATOM 999 C C . GLU A 1 129 ? -14.740 -2.163 -1.871 1.00 97.12 129 GLU A C 1
ATOM 1001 O O . GLU A 1 129 ? -14.408 -3.235 -2.370 1.00 97.12 129 GLU A O 1
ATOM 1006 N N . SER A 1 130 ? -14.142 -1.021 -2.229 1.00 97.81 130 SER A N 1
ATOM 1007 C CA . SER A 1 130 ? -13.119 -0.980 -3.283 1.00 97.81 130 SER A CA 1
ATOM 1008 C C . SER A 1 130 ? -11.855 -1.752 -2.918 1.00 97.81 130 SER A C 1
ATOM 1010 O O . SER A 1 130 ? -11.297 -2.440 -3.772 1.00 97.81 130 SER A O 1
ATOM 1012 N N . VAL A 1 131 ? -11.407 -1.665 -1.664 1.00 97.81 131 VAL A N 1
ATOM 1013 C CA . VAL A 1 131 ? -10.267 -2.444 -1.162 1.00 97.81 131 VAL A CA 1
ATOM 1014 C C . VAL A 1 131 ? -10.623 -3.928 -1.113 1.00 97.81 131 VAL A C 1
ATOM 1016 O O . VAL A 1 131 ? -9.880 -4.758 -1.636 1.00 97.81 131 VAL A O 1
ATOM 1019 N N . PHE A 1 132 ? -11.781 -4.257 -0.542 1.00 97.25 132 PHE A N 1
ATOM 1020 C CA . PHE A 1 132 ? -12.278 -5.622 -0.416 1.00 97.25 132 PHE A CA 1
ATOM 1021 C C . PHE A 1 132 ? -12.376 -6.327 -1.779 1.00 97.25 132 PHE A C 1
ATOM 1023 O O . PHE A 1 132 ? -11.850 -7.430 -1.943 1.00 97.25 132 PHE A O 1
ATOM 1030 N N . GLU A 1 133 ? -12.989 -5.692 -2.777 1.00 98.06 133 GLU A N 1
ATOM 1031 C CA . GLU A 1 133 ? -13.125 -6.245 -4.130 1.00 98.06 133 GLU A CA 1
ATOM 1032 C C . GLU A 1 133 ? -11.778 -6.346 -4.862 1.00 98.06 133 GLU A C 1
ATOM 1034 O O . GLU A 1 133 ? -11.534 -7.300 -5.610 1.00 98.06 133 GLU A O 1
ATOM 1039 N N . TRP A 1 134 ? -10.857 -5.406 -4.621 1.00 98.25 134 TRP A N 1
ATOM 1040 C CA . TRP A 1 134 ? -9.530 -5.440 -5.237 1.00 98.25 134 TRP A CA 1
ATOM 1041 C C . TRP A 1 134 ? -8.774 -6.722 -4.872 1.00 98.25 134 TRP A C 1
ATOM 1043 O O . TRP A 1 134 ? -8.233 -7.376 -5.765 1.00 98.25 134 TRP A O 1
ATOM 1053 N N . PHE A 1 135 ? -8.811 -7.134 -3.601 1.00 97.75 135 PHE A N 1
ATOM 1054 C CA . PHE A 1 135 ? -8.177 -8.371 -3.123 1.00 97.75 135 PHE A CA 1
ATOM 1055 C C . PHE A 1 135 ? -8.917 -9.660 -3.513 1.00 97.75 135 PHE A C 1
ATOM 1057 O O . PHE A 1 135 ? -8.388 -10.744 -3.297 1.00 97.75 135 PHE A O 1
ATOM 1064 N N . ARG A 1 136 ? -10.104 -9.572 -4.124 1.00 96.44 136 ARG A N 1
ATOM 1065 C CA . ARG A 1 136 ? -10.877 -10.725 -4.638 1.00 96.44 136 ARG A CA 1
ATOM 1066 C C . ARG A 1 136 ? -10.709 -10.949 -6.135 1.00 96.44 136 ARG A C 1
ATOM 1068 O O . ARG A 1 136 ? -11.221 -11.916 -6.691 1.00 96.44 136 ARG A O 1
ATOM 1075 N N . THR A 1 137 ? -9.963 -10.071 -6.794 1.00 97.19 137 THR A N 1
ATOM 1076 C CA . THR A 1 137 ? -9.614 -10.223 -8.201 1.00 97.19 137 THR A CA 1
ATOM 1077 C C . THR A 1 137 ? -8.375 -11.112 -8.326 1.00 97.19 137 THR A C 1
ATOM 1079 O O . THR A 1 137 ? -7.297 -10.725 -7.877 1.00 97.19 137 THR A O 1
ATOM 1082 N N . GLU A 1 138 ? -8.491 -12.267 -8.993 1.00 96.56 138 GLU A N 1
ATOM 1083 C CA . GLU A 1 138 ? -7.388 -13.240 -9.155 1.00 96.56 138 GLU A CA 1
ATOM 1084 C C . GLU A 1 138 ? -6.093 -12.602 -9.674 1.00 96.56 138 GLU A C 1
ATOM 1086 O O . GLU A 1 138 ? -5.010 -12.873 -9.158 1.00 96.56 138 GLU A O 1
ATOM 1091 N N . LYS A 1 139 ? -6.201 -11.689 -10.648 1.00 95.56 139 LYS A N 1
ATOM 1092 C CA . LYS A 1 139 ? -5.041 -10.979 -11.198 1.00 95.56 139 LYS A CA 1
ATOM 1093 C C . LYS A 1 139 ? -4.296 -10.155 -10.135 1.00 95.56 139 LYS A C 1
ATOM 1095 O O . LYS A 1 139 ? -3.072 -10.069 -10.167 1.00 95.56 139 LYS A O 1
ATOM 1100 N N . ASN A 1 140 ? -5.021 -9.532 -9.213 1.00 97.25 140 ASN A N 1
ATOM 1101 C CA . ASN A 1 140 ? -4.424 -8.709 -8.166 1.00 97.25 140 ASN A CA 1
ATOM 1102 C C . ASN A 1 140 ? -3.763 -9.578 -7.092 1.00 97.25 140 ASN A C 1
ATOM 1104 O O . ASN A 1 140 ? -2.682 -9.242 -6.616 1.00 97.25 140 ASN A O 1
ATOM 1108 N N . ILE A 1 141 ? -4.367 -10.724 -6.764 1.00 96.88 141 ILE A N 1
ATOM 1109 C CA . ILE A 1 141 ? -3.763 -11.719 -5.869 1.00 96.88 141 ILE A CA 1
ATOM 1110 C C . ILE A 1 141 ? -2.443 -12.235 -6.465 1.00 96.88 141 ILE A C 1
ATOM 1112 O O . ILE A 1 141 ? -1.422 -12.250 -5.777 1.00 96.88 141 ILE A O 1
ATOM 1116 N N . ASP A 1 142 ? -2.434 -12.597 -7.754 1.00 97.81 142 ASP A N 1
ATOM 1117 C CA . ASP A 1 142 ? -1.211 -12.995 -8.466 1.00 97.81 142 ASP A CA 1
ATOM 1118 C C . ASP A 1 142 ? -0.141 -11.893 -8.439 1.00 97.81 142 ASP A C 1
ATOM 1120 O O . ASP A 1 142 ? 1.022 -12.164 -8.131 1.00 97.81 142 ASP A O 1
ATOM 1124 N N . LEU A 1 143 ? -0.539 -10.640 -8.688 1.00 97.69 143 LEU A N 1
ATOM 1125 C CA . LEU A 1 143 ? 0.358 -9.490 -8.617 1.00 97.69 143 LEU A CA 1
ATOM 1126 C C . LEU A 1 143 ? 1.036 -9.388 -7.243 1.00 97.69 143 LEU A C 1
ATOM 1128 O O . LEU A 1 143 ? 2.258 -9.262 -7.177 1.00 97.69 143 LEU A O 1
ATOM 1132 N N . ILE A 1 144 ? 0.270 -9.466 -6.149 1.00 98.12 144 ILE A N 1
ATOM 1133 C CA . ILE A 1 144 ? 0.832 -9.406 -4.792 1.00 98.12 144 ILE A CA 1
ATOM 1134 C C . ILE A 1 144 ? 1.789 -10.569 -4.541 1.00 98.12 144 ILE A C 1
ATOM 1136 O O . ILE A 1 144 ? 2.891 -10.348 -4.041 1.00 98.12 144 ILE A O 1
ATOM 1140 N N . ASN A 1 145 ? 1.427 -11.787 -4.941 1.00 98.12 145 ASN A N 1
ATOM 1141 C CA . ASN A 1 145 ? 2.293 -12.951 -4.768 1.00 98.12 145 ASN A CA 1
ATOM 1142 C C . ASN A 1 145 ? 3.622 -12.805 -5.521 1.00 98.12 145 ASN A C 1
ATOM 1144 O O . ASN A 1 145 ? 4.674 -13.125 -4.965 1.00 98.12 145 ASN A O 1
ATOM 1148 N N . ARG A 1 146 ? 3.608 -12.267 -6.747 1.00 98.44 146 ARG A N 1
ATOM 1149 C CA . ARG A 1 146 ? 4.841 -12.001 -7.503 1.00 98.44 146 ARG A CA 1
ATOM 1150 C C . ARG A 1 146 ? 5.680 -10.882 -6.889 1.00 98.44 146 ARG A C 1
ATOM 1152 O O . ARG A 1 146 ? 6.898 -11.022 -6.830 1.00 98.44 146 ARG A O 1
ATOM 1159 N N . LEU A 1 147 ? 5.062 -9.820 -6.368 1.00 98.50 147 LEU A N 1
ATOM 1160 C CA . LEU A 1 147 ? 5.783 -8.762 -5.644 1.00 98.50 147 LEU A CA 1
ATOM 1161 C C . LEU A 1 147 ? 6.448 -9.301 -4.368 1.00 98.50 147 LEU A C 1
ATOM 1163 O O . LEU A 1 147 ? 7.612 -8.995 -4.106 1.00 98.50 147 LEU A O 1
ATOM 1167 N N . LYS A 1 148 ? 5.748 -10.158 -3.613 1.00 97.88 148 LYS A N 1
ATOM 1168 C CA . LYS A 1 148 ? 6.305 -10.854 -2.442 1.00 97.88 148 LYS A CA 1
ATOM 1169 C C . LYS A 1 148 ? 7.474 -11.754 -2.834 1.00 97.88 148 LYS A C 1
ATOM 1171 O O . LYS A 1 148 ? 8.533 -11.676 -2.220 1.00 97.88 148 LYS A O 1
ATOM 1176 N N . ALA A 1 149 ? 7.316 -12.561 -3.885 1.00 98.12 149 ALA A N 1
ATOM 1177 C CA . ALA A 1 149 ? 8.376 -13.435 -4.390 1.00 98.12 149 ALA A CA 1
ATOM 1178 C C . ALA A 1 149 ? 9.607 -12.652 -4.881 1.00 98.12 149 ALA A C 1
ATOM 1180 O O . ALA A 1 149 ? 10.734 -13.120 -4.738 1.00 98.12 149 ALA A O 1
ATOM 1181 N N . ALA A 1 150 ? 9.404 -11.441 -5.405 1.00 97.94 150 ALA A N 1
ATOM 1182 C CA . ALA A 1 150 ? 10.476 -10.523 -5.776 1.00 97.94 150 ALA A CA 1
ATOM 1183 C C . ALA A 1 150 ? 11.184 -9.870 -4.570 1.00 97.94 150 ALA A C 1
ATOM 1185 O O . ALA A 1 150 ? 12.218 -9.223 -4.750 1.00 97.94 150 ALA A O 1
ATOM 1186 N N . GLY A 1 151 ? 10.661 -10.029 -3.349 1.00 97.81 151 GLY A N 1
ATOM 1187 C CA . GLY A 1 151 ? 11.225 -9.475 -2.117 1.00 97.81 151 GLY A CA 1
ATOM 1188 C C . GLY A 1 151 ? 10.792 -8.039 -1.813 1.00 97.81 151 GLY A C 1
ATOM 1189 O O . GLY A 1 151 ? 11.469 -7.352 -1.049 1.00 97.81 151 GLY A O 1
ATOM 1190 N N . VAL A 1 152 ? 9.697 -7.559 -2.414 1.00 98.44 152 VAL A N 1
ATOM 1191 C CA . VAL A 1 152 ? 9.098 -6.270 -2.041 1.00 98.44 152 VAL A CA 1
ATOM 1192 C C . VAL A 1 152 ? 8.559 -6.366 -0.614 1.00 98.44 152 VAL A C 1
ATOM 1194 O O . VAL A 1 152 ? 7.851 -7.309 -0.275 1.00 98.44 152 VAL A O 1
ATOM 1197 N N . VAL A 1 153 ? 8.873 -5.376 0.221 1.00 96.62 153 VAL A N 1
ATOM 1198 C CA . VAL A 1 153 ? 8.399 -5.295 1.606 1.00 96.62 153 VAL A CA 1
ATOM 1199 C C . VAL A 1 153 ? 6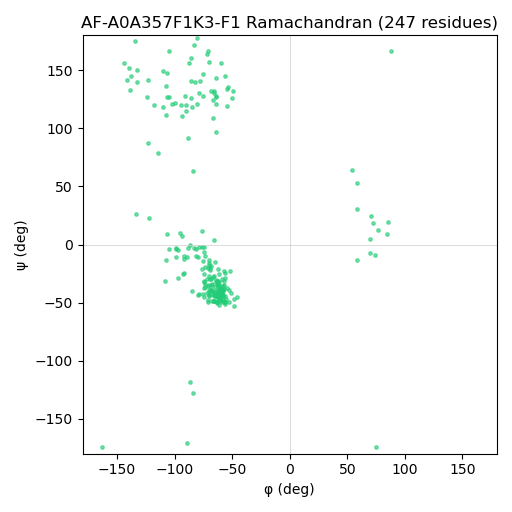.885 -5.087 1.613 1.00 96.62 153 VAL A C 1
ATOM 1201 O O . VAL A 1 153 ? 6.384 -4.010 1.280 1.00 96.62 153 VAL A O 1
ATOM 1204 N N . THR A 1 154 ? 6.161 -6.128 2.015 1.00 96.56 154 THR A N 1
ATOM 1205 C CA . THR A 1 154 ? 4.693 -6.153 2.102 1.00 96.56 154 THR A CA 1
ATOM 1206 C C . THR A 1 154 ? 4.162 -6.105 3.531 1.00 96.56 154 THR A C 1
ATOM 1208 O O . THR A 1 154 ? 2.967 -6.287 3.765 1.00 96.56 154 THR A O 1
ATOM 1211 N N . GLU A 1 155 ? 5.044 -5.869 4.492 1.00 93.25 155 GLU A N 1
ATOM 1212 C CA . GLU A 1 155 ? 4.734 -5.815 5.912 1.00 93.25 155 GLU A CA 1
ATOM 1213 C C . GLU A 1 155 ? 5.578 -4.750 6.609 1.00 93.25 155 GLU A C 1
ATOM 1215 O O . GLU A 1 155 ? 6.623 -4.328 6.112 1.00 93.25 155 GLU A O 1
ATOM 1220 N N . ILE A 1 156 ? 5.086 -4.259 7.737 1.00 86.56 156 ILE A N 1
ATOM 1221 C CA . ILE A 1 156 ? 5.806 -3.332 8.603 1.00 86.56 156 ILE A CA 1
ATOM 1222 C C . ILE A 1 156 ? 6.515 -4.171 9.666 1.00 86.56 156 ILE A C 1
ATOM 1224 O O . ILE A 1 156 ? 5.846 -4.732 10.532 1.00 86.56 156 ILE A O 1
ATOM 1228 N N . ASP A 1 157 ? 7.847 -4.231 9.585 1.00 67.56 157 ASP A N 1
ATOM 1229 C CA . ASP A 1 157 ? 8.723 -4.984 10.493 1.00 67.56 157 ASP A CA 1
ATOM 1230 C C . ASP A 1 157 ? 8.415 -4.673 11.972 1.00 67.56 157 ASP A C 1
ATOM 1232 O O . ASP A 1 157 ? 8.381 -3.513 12.394 1.00 67.56 157 ASP A O 1
ATOM 1236 N N . GLU A 1 158 ? 8.163 -5.725 12.752 1.00 52.16 158 GLU A N 1
ATOM 1237 C CA . GLU A 1 158 ? 7.850 -5.673 14.185 1.00 52.16 158 GLU A CA 1
ATOM 1238 C C . GLU A 1 158 ? 9.058 -5.239 15.039 1.00 52.16 158 GLU A C 1
ATOM 1240 O O . GLU A 1 158 ? 8.887 -4.697 16.130 1.00 52.16 158 GLU A O 1
ATOM 1245 N N . SER A 1 159 ? 10.289 -5.389 14.539 1.00 43.84 159 SER A N 1
ATOM 1246 C CA . SER A 1 159 ? 11.511 -5.025 15.276 1.00 43.84 159 SER A CA 1
ATOM 1247 C C . SER A 1 159 ? 11.777 -3.515 15.355 1.00 43.84 159 SER A C 1
ATOM 1249 O O . SER A 1 159 ? 12.561 -3.065 16.191 1.00 43.84 159 SER A O 1
ATOM 1251 N N . ALA A 1 160 ? 11.086 -2.706 14.543 1.00 45.41 160 ALA A N 1
ATOM 1252 C CA . ALA A 1 160 ? 11.110 -1.243 14.644 1.00 45.41 160 ALA A CA 1
ATOM 1253 C C . ALA A 1 160 ? 10.220 -0.701 15.781 1.00 45.41 160 ALA A C 1
ATOM 12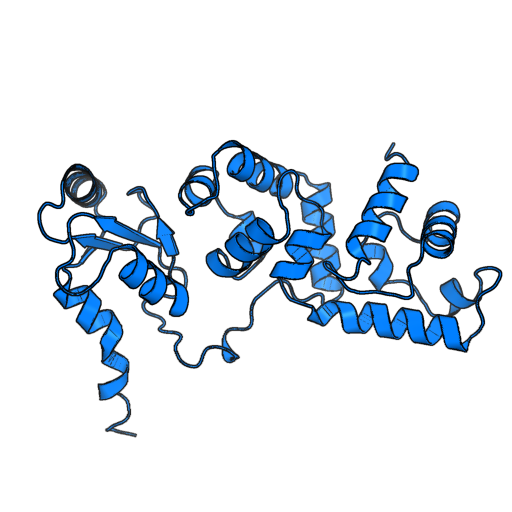55 O O . ALA A 1 160 ? 10.171 0.508 16.010 1.00 45.41 160 ALA A O 1
ATOM 1256 N N . THR A 1 161 ? 9.516 -1.582 16.493 1.00 44.53 161 THR A N 1
ATOM 1257 C CA . THR A 1 161 ? 8.566 -1.239 17.549 1.00 44.53 161 THR A CA 1
ATOM 1258 C C . THR A 1 161 ? 8.973 -1.922 18.850 1.00 44.53 161 THR A C 1
ATOM 1260 O O . THR A 1 161 ? 8.516 -3.011 19.171 1.00 44.53 161 THR A O 1
ATOM 1263 N N . ALA A 1 162 ? 9.839 -1.255 19.615 1.00 43.28 162 ALA A N 1
ATOM 1264 C CA . ALA A 1 162 ? 10.254 -1.670 20.957 1.00 43.28 162 ALA A CA 1
ATOM 1265 C C . ALA A 1 162 ? 9.120 -1.643 22.014 1.00 43.28 162 ALA A C 1
ATOM 1267 O O . ALA A 1 162 ? 9.399 -1.935 23.170 1.00 43.28 162 ALA A O 1
ATOM 1268 N N . ASP A 1 163 ? 7.880 -1.340 21.606 1.00 48.44 163 ASP A N 1
ATOM 1269 C CA . ASP A 1 163 ? 6.675 -1.250 22.445 1.00 48.44 163 ASP A CA 1
ATOM 1270 C C . ASP A 1 163 ? 5.557 -2.207 21.960 1.00 48.44 163 ASP A C 1
ATOM 1272 O O . ASP A 1 163 ? 4.367 -1.952 22.159 1.00 48.44 163 ASP A O 1
ATOM 1276 N N . LEU A 1 164 ? 5.897 -3.280 21.232 1.00 50.94 164 LEU A N 1
ATOM 1277 C CA . LEU A 1 164 ? 4.914 -4.292 20.839 1.00 50.94 164 LEU A CA 1
ATOM 1278 C C . LEU A 1 164 ? 4.635 -5.265 21.980 1.00 50.94 164 LEU A C 1
ATOM 1280 O O . LEU A 1 164 ? 5.507 -6.000 22.436 1.00 50.94 164 LEU A O 1
ATOM 1284 N N . ASP A 1 165 ? 3.370 -5.309 22.372 1.00 63.50 165 ASP A N 1
ATOM 1285 C CA . ASP A 1 165 ? 2.868 -6.158 23.435 1.00 63.50 165 ASP A CA 1
ATOM 1286 C C . ASP A 1 165 ? 1.989 -7.262 22.835 1.00 63.50 165 ASP A C 1
ATOM 1288 O O . ASP A 1 165 ? 0.954 -6.985 22.227 1.00 63.50 165 ASP A O 1
ATOM 1292 N N . GLU A 1 166 ? 2.384 -8.529 23.018 1.00 70.94 166 GLU A N 1
ATOM 1293 C CA . GLU A 1 166 ? 1.667 -9.718 22.519 1.00 70.94 166 GLU A CA 1
ATOM 1294 C C . GLU A 1 166 ? 0.181 -9.744 22.902 1.00 70.94 166 GLU A C 1
ATOM 1296 O O . GLU A 1 166 ? -0.634 -10.381 22.234 1.00 70.94 166 GLU A O 1
ATOM 1301 N N . ARG A 1 167 ? -0.197 -9.031 23.966 1.00 79.62 167 ARG A N 1
ATOM 1302 C CA . ARG A 1 167 ? -1.588 -8.902 24.404 1.00 79.62 167 ARG A CA 1
ATOM 1303 C C . ARG A 1 167 ? -2.447 -8.082 23.437 1.00 79.62 167 ARG A C 1
ATOM 1305 O O . ARG A 1 167 ? -3.667 -8.223 23.461 1.00 79.62 167 ARG A O 1
ATOM 1312 N N . PHE A 1 168 ? -1.834 -7.255 22.593 1.00 79.50 168 PHE A N 1
ATOM 1313 C CA . PHE A 1 168 ? -2.504 -6.379 21.632 1.00 79.50 168 PHE A CA 1
ATOM 1314 C C . PHE A 1 168 ? -2.328 -6.848 20.189 1.00 79.50 168 PHE A C 1
ATOM 1316 O O . PHE A 1 168 ? -3.240 -6.665 19.387 1.00 79.50 168 PHE A O 1
ATOM 1323 N N . ILE A 1 169 ? -1.205 -7.483 19.848 1.00 74.25 169 ILE A N 1
ATOM 1324 C CA . ILE A 1 169 ? -0.884 -7.846 18.461 1.00 74.25 169 ILE A CA 1
ATOM 1325 C C . ILE A 1 169 ? -2.002 -8.673 17.812 1.00 74.25 169 ILE A C 1
ATOM 1327 O O . ILE A 1 169 ? -2.326 -9.782 18.233 1.00 74.25 169 ILE A O 1
ATOM 1331 N N . GLY A 1 170 ? -2.575 -8.131 16.732 1.00 67.31 170 GLY A N 1
ATOM 1332 C CA . GLY A 1 170 ? -3.614 -8.805 15.947 1.00 67.31 170 GLY A CA 1
ATOM 1333 C C . GLY A 1 170 ? -4.965 -8.942 16.658 1.00 67.31 170 GLY A C 1
ATOM 1334 O O . GLY A 1 170 ? -5.866 -9.563 16.097 1.00 67.31 170 GLY A O 1
ATOM 1335 N N . LYS A 1 171 ? -5.113 -8.360 17.853 1.00 82.00 171 LYS A N 1
ATOM 1336 C CA . LYS A 1 171 ? -6.354 -8.340 18.625 1.00 82.00 171 LYS A CA 1
ATOM 1337 C C . LYS A 1 171 ? -7.241 -7.177 18.210 1.00 82.00 171 LYS A C 1
ATOM 1339 O O . LYS A 1 171 ? -6.758 -6.072 17.962 1.00 82.00 171 LYS A O 1
ATOM 1344 N N . THR A 1 172 ? -8.545 -7.424 18.153 1.00 82.44 172 THR A N 1
ATOM 1345 C CA . THR A 1 172 ? -9.552 -6.408 17.829 1.00 82.44 172 THR A CA 1
ATOM 1346 C C . THR A 1 172 ? -10.253 -5.935 19.097 1.00 82.44 172 THR A C 1
ATOM 1348 O O . THR A 1 172 ? -10.893 -6.720 19.796 1.00 82.44 172 THR A O 1
ATOM 1351 N N . PHE A 1 173 ? -10.165 -4.639 19.364 1.00 90.19 173 PHE A N 1
ATOM 1352 C CA . PHE A 1 173 ? -10.758 -3.943 20.495 1.00 90.19 173 PHE A CA 1
ATOM 1353 C C . PHE A 1 173 ? -11.946 -3.099 20.035 1.00 90.19 173 PHE A C 1
ATOM 1355 O O . PHE A 1 173 ? -11.936 -2.539 18.944 1.00 90.19 173 PHE A O 1
ATOM 1362 N N . VAL A 1 174 ? -12.962 -2.947 20.876 1.00 89.94 174 VAL A N 1
ATOM 1363 C CA . VAL A 1 174 ? -14.041 -1.971 20.671 1.00 89.94 174 VAL A CA 1
ATOM 1364 C C . VAL A 1 174 ? -14.121 -1.075 21.893 1.00 89.94 174 VAL A C 1
ATOM 1366 O O . VAL A 1 174 ? -14.263 -1.559 23.012 1.00 89.94 174 VAL A O 1
ATOM 1369 N N . LEU A 1 175 ? -14.068 0.238 21.684 1.00 89.75 175 LEU A N 1
ATOM 1370 C CA . LEU A 1 175 ? -14.212 1.223 22.754 1.00 89.75 175 LEU A CA 1
ATOM 1371 C C . LEU A 1 175 ? -15.690 1.610 22.910 1.00 89.75 175 LEU A C 1
ATOM 1373 O O . LEU A 1 175 ? -16.357 1.996 21.943 1.00 89.75 175 LEU A O 1
ATOM 1377 N N . THR A 1 176 ? -16.224 1.536 24.128 1.00 86.38 176 THR A N 1
ATOM 1378 C CA . THR A 1 176 ? -17.598 1.959 24.435 1.00 86.38 176 THR A CA 1
ATOM 1379 C C . THR A 1 176 ? -17.681 2.694 25.768 1.00 86.38 176 THR A C 1
ATOM 1381 O O . THR A 1 176 ? -16.885 2.466 26.671 1.00 86.38 176 THR A O 1
ATOM 1384 N N . GLY A 1 177 ? -18.661 3.590 25.898 1.00 84.88 177 GLY A N 1
ATOM 1385 C CA . GLY A 1 177 ? -18.773 4.470 27.063 1.00 84.88 177 GLY A CA 1
ATOM 1386 C C . GLY A 1 177 ? -17.744 5.606 27.058 1.00 84.88 177 GLY A C 1
ATOM 1387 O O . GLY A 1 177 ? -17.050 5.836 26.058 1.00 84.88 177 GLY A O 1
ATOM 1388 N N . LYS A 1 178 ? -17.709 6.374 28.142 1.00 85.25 178 LYS A N 1
ATOM 1389 C CA . LYS A 1 178 ? -16.767 7.456 28.405 1.00 85.25 178 LYS A CA 1
ATOM 1390 C C . LYS A 1 178 ? -15.668 6.937 29.332 1.00 85.25 178 LYS A C 1
ATOM 1392 O O . LYS A 1 178 ? -15.958 6.456 30.427 1.00 85.25 178 LYS A O 1
ATOM 1397 N N . LEU A 1 179 ? -14.438 7.036 28.846 1.00 85.56 179 LEU A N 1
ATOM 1398 C CA . LEU A 1 179 ? -13.213 6.728 29.573 1.00 85.56 179 LEU A CA 1
ATOM 1399 C C . LEU A 1 179 ? -12.833 7.943 30.445 1.00 85.56 179 LEU A C 1
ATOM 1401 O O . LEU A 1 179 ? -13.053 9.089 30.039 1.00 85.56 179 LEU A O 1
ATOM 1405 N N . GLU A 1 180 ? -12.366 7.692 31.662 1.00 84.50 180 GLU A N 1
ATOM 1406 C CA . GLU A 1 180 ? -11.990 8.689 32.666 1.00 84.50 180 GLU A CA 1
ATOM 1407 C C . GLU A 1 180 ? -10.549 9.182 32.484 1.00 84.50 180 GLU A C 1
ATOM 1409 O O . GLU A 1 180 ? -10.297 10.383 32.609 1.00 84.50 180 GLU A O 1
ATOM 1414 N N . SER A 1 181 ? -9.627 8.278 32.149 1.00 82.19 181 SER A N 1
ATOM 1415 C CA . SER A 1 181 ? -8.186 8.526 32.028 1.00 82.19 181 SER A CA 1
ATOM 1416 C C . SER A 1 181 ? -7.755 8.909 30.613 1.00 82.19 181 SER A C 1
ATOM 1418 O O . SER A 1 181 ? -6.738 9.582 30.442 1.00 82.19 181 SER A O 1
ATOM 1420 N N . TYR A 1 182 ? -8.521 8.505 29.596 1.00 83.12 182 TYR A N 1
ATOM 1421 C CA . TYR A 1 182 ? -8.189 8.731 28.188 1.00 83.12 182 TYR A CA 1
ATOM 1422 C C . TYR A 1 182 ? -9.374 9.273 27.397 1.00 83.12 182 TYR A C 1
ATOM 1424 O O . TYR A 1 182 ? -10.532 8.933 27.632 1.00 83.12 182 TYR A O 1
ATOM 1432 N N . THR A 1 183 ? -9.101 10.054 26.359 1.00 85.19 183 THR A N 1
ATOM 1433 C CA . THR A 1 183 ? -10.059 10.193 25.260 1.00 85.19 183 THR A CA 1
ATOM 1434 C C . THR A 1 183 ? -10.130 8.886 24.465 1.00 85.19 183 THR A C 1
ATOM 1436 O O . THR A 1 183 ? -9.196 8.083 24.459 1.00 85.19 183 THR A O 1
ATOM 1439 N N . ARG A 1 184 ? -11.241 8.653 23.753 1.00 81.94 184 ARG A N 1
ATOM 1440 C CA . ARG A 1 184 ? -11.358 7.467 22.883 1.00 81.94 184 ARG A CA 1
ATOM 1441 C C . ARG A 1 184 ? -10.254 7.422 21.827 1.00 81.94 184 ARG A C 1
ATOM 1443 O O . ARG A 1 184 ? -9.759 6.341 21.539 1.00 81.94 184 ARG A O 1
ATOM 1450 N N . ASP A 1 185 ? -9.855 8.578 21.308 1.00 75.12 185 ASP A N 1
ATOM 1451 C CA . ASP A 1 185 ? -8.802 8.684 20.298 1.00 75.12 185 ASP A CA 1
ATOM 1452 C C . ASP A 1 185 ? -7.421 8.363 20.892 1.00 75.12 185 ASP A C 1
ATOM 1454 O O . ASP A 1 185 ? -6.623 7.671 20.264 1.00 75.12 185 ASP A O 1
ATOM 1458 N N . GLU A 1 186 ? -7.144 8.795 22.127 1.00 78.69 186 GLU A N 1
ATOM 1459 C CA . GLU A 1 186 ? -5.914 8.427 22.843 1.00 78.69 186 GLU A CA 1
ATOM 1460 C C . GLU A 1 186 ? -5.868 6.931 23.159 1.00 78.69 186 GLU A C 1
ATOM 1462 O O . GLU A 1 186 ? -4.847 6.290 22.920 1.00 78.69 186 GLU A O 1
ATOM 1467 N N . ALA A 1 187 ? -6.972 6.355 23.641 1.00 84.44 187 ALA A N 1
ATOM 1468 C CA . ALA A 1 187 ? -7.060 4.921 23.899 1.00 84.44 187 ALA A CA 1
ATOM 1469 C C . ALA A 1 187 ? -6.900 4.101 22.610 1.00 84.44 187 ALA A C 1
ATOM 1471 O O . ALA A 1 187 ? -6.180 3.104 22.603 1.00 84.44 187 ALA A O 1
ATOM 1472 N N . ALA A 1 188 ? -7.518 4.542 21.508 1.00 81.12 188 ALA A N 1
ATOM 1473 C CA . ALA A 1 188 ? -7.365 3.896 20.211 1.00 81.12 188 ALA A CA 1
ATOM 1474 C C . ALA A 1 188 ? -5.916 3.929 19.737 1.00 81.12 188 ALA A C 1
ATOM 1476 O O . ALA A 1 188 ? -5.359 2.891 19.388 1.00 81.12 188 ALA A O 1
ATOM 1477 N N . LYS A 1 189 ? -5.266 5.088 19.853 1.00 76.94 189 LYS A N 1
ATOM 1478 C CA . LYS A 1 189 ? -3.851 5.229 19.536 1.00 76.94 189 LYS A CA 1
ATOM 1479 C C . LYS A 1 189 ? -2.969 4.310 20.385 1.00 76.94 189 LYS A C 1
ATOM 1481 O O . LYS A 1 189 ? -2.086 3.660 19.846 1.00 76.94 189 LYS A O 1
ATOM 1486 N N . LEU A 1 190 ? -3.218 4.201 21.691 1.00 83.56 190 LEU A N 1
ATOM 1487 C CA . LEU A 1 190 ? -2.444 3.322 22.579 1.00 83.56 190 LEU A CA 1
ATOM 1488 C C . LEU A 1 190 ? -2.551 1.838 22.197 1.00 83.56 190 LEU A C 1
ATOM 1490 O O . LEU A 1 190 ? -1.572 1.104 22.354 1.00 83.56 190 LEU A O 1
ATOM 1494 N N . ILE A 1 191 ? -3.721 1.413 21.710 1.00 83.94 191 ILE A N 1
ATOM 1495 C CA . ILE A 1 191 ? -3.981 0.060 21.199 1.00 83.94 191 ILE A CA 1
ATOM 1496 C C . ILE A 1 191 ? -3.266 -0.153 19.861 1.00 83.94 191 ILE A C 1
ATOM 1498 O O . ILE A 1 191 ? -2.583 -1.162 19.681 1.00 83.94 191 ILE A O 1
ATOM 1502 N N . GLU A 1 192 ? -3.404 0.800 18.940 1.00 78.06 192 GLU A N 1
ATOM 1503 C CA . GLU A 1 192 ? -2.809 0.755 17.600 1.00 78.06 192 GLU A CA 1
ATOM 1504 C C . GLU A 1 192 ? -1.276 0.778 17.648 1.00 78.06 192 GLU A C 1
ATOM 1506 O O . GLU A 1 192 ? -0.625 -0.035 16.984 1.00 78.06 192 GLU A O 1
ATOM 1511 N N . ASP A 1 193 ? -0.696 1.632 18.496 1.00 73.19 193 ASP A N 1
ATOM 1512 C CA . ASP A 1 193 ? 0.751 1.734 18.722 1.00 73.19 193 ASP A CA 1
ATOM 1513 C C . ASP A 1 193 ? 1.336 0.388 19.210 1.00 73.19 193 ASP A C 1
ATOM 1515 O O . ASP A 1 193 ? 2.473 0.048 18.883 1.00 73.19 193 ASP A O 1
ATOM 1519 N N . ARG A 1 194 ? 0.531 -0.425 19.914 1.00 77.19 194 ARG A N 1
ATOM 1520 C CA . ARG A 1 194 ? 0.887 -1.766 20.424 1.00 77.19 194 ARG A CA 1
ATOM 1521 C C . ARG A 1 194 ? 0.497 -2.915 19.486 1.00 77.19 194 ARG A C 1
ATOM 1523 O O . ARG A 1 194 ? 0.626 -4.081 19.847 1.00 77.19 194 ARG A O 1
ATOM 1530 N N . GLY A 1 195 ? 0.035 -2.615 18.270 1.00 70.19 195 GLY A N 1
ATOM 1531 C CA . GLY A 1 195 ? -0.286 -3.617 17.246 1.00 70.19 195 GLY A CA 1
ATOM 1532 C C . GLY A 1 195 ? -1.687 -4.231 17.344 1.00 70.19 195 GLY A C 1
ATOM 1533 O O . GLY A 1 195 ? -1.978 -5.190 16.617 1.00 70.19 195 GLY A O 1
ATOM 1534 N N . GLY A 1 196 ? -2.545 -3.684 18.207 1.00 79.94 196 GLY A N 1
ATOM 1535 C CA . GLY A 1 196 ? -3.976 -3.971 18.231 1.00 79.94 196 GLY A CA 1
ATOM 1536 C C . GLY A 1 196 ? -4.753 -3.136 17.222 1.00 79.94 196 GLY A C 1
ATOM 1537 O O . GLY A 1 196 ? -4.221 -2.236 16.578 1.00 79.94 196 GLY A O 1
ATOM 1538 N N . ARG A 1 197 ? -6.034 -3.456 17.064 1.00 79.94 197 ARG A N 1
ATOM 1539 C CA . ARG A 1 197 ? -6.960 -2.756 16.166 1.00 79.94 197 ARG A CA 1
ATOM 1540 C C . ARG A 1 197 ? -8.150 -2.258 16.951 1.00 79.94 197 ARG A C 1
ATOM 1542 O O . ARG A 1 197 ? -8.645 -2.998 17.795 1.00 79.94 197 ARG A O 1
ATOM 1549 N N . VAL A 1 198 ? -8.656 -1.071 16.641 1.00 84.69 198 VAL A N 1
ATOM 1550 C CA . VAL A 1 198 ? -9.937 -0.607 17.182 1.00 84.69 198 VAL A CA 1
ATOM 1551 C C . VAL A 1 198 ? -11.011 -0.686 16.107 1.00 84.69 198 VAL A C 1
ATOM 1553 O O . VAL A 1 198 ? -10.845 -0.166 15.012 1.00 84.69 198 VAL A O 1
ATOM 1556 N N . SER A 1 199 ? -12.121 -1.344 16.427 1.00 81.19 199 SER A N 1
ATOM 1557 C CA . SER A 1 199 ? -13.322 -1.411 15.600 1.00 81.19 199 SER A CA 1
ATOM 1558 C C . SER A 1 199 ? -14.449 -0.609 16.249 1.00 81.19 199 SER A C 1
ATOM 1560 O O . SER A 1 199 ? -14.552 -0.477 17.475 1.00 81.19 199 SER A O 1
ATOM 1562 N N . SER A 1 200 ? -15.320 -0.061 15.405 1.00 80.19 200 SER A N 1
ATOM 1563 C CA . SER A 1 200 ? -16.498 0.685 15.833 1.00 80.19 200 SER A CA 1
ATOM 1564 C C . SER A 1 200 ? -17.671 -0.230 16.213 1.00 80.19 200 SER A C 1
ATOM 1566 O O . SER A 1 200 ? -18.657 0.240 16.794 1.00 80.19 200 SER A O 1
ATOM 1568 N N . SER A 1 201 ? -17.580 -1.536 15.939 1.00 76.81 201 SER A N 1
ATOM 1569 C CA . SER A 1 201 ? -18.679 -2.484 16.067 1.00 76.81 201 SER A CA 1
ATOM 1570 C C . SER A 1 201 ? -18.267 -3.763 16.804 1.00 76.81 201 SER A C 1
ATOM 1572 O O . SER A 1 201 ? -17.185 -4.311 16.632 1.00 76.81 201 SER A O 1
ATOM 1574 N N . VAL A 1 202 ? -19.155 -4.273 17.662 1.00 85.75 202 VAL A N 1
ATOM 1575 C CA . VAL A 1 202 ? -18.907 -5.558 18.331 1.00 85.75 202 VAL A CA 1
ATOM 1576 C C . VAL A 1 202 ? -19.375 -6.698 17.433 1.00 85.75 202 VAL A C 1
ATOM 1578 O O . VAL A 1 202 ? -20.536 -6.713 17.003 1.00 85.75 202 VAL A O 1
ATOM 1581 N N . SER A 1 203 ? -18.490 -7.654 17.166 1.00 83.12 203 SER A N 1
ATOM 1582 C CA . SER A 1 203 ? -18.740 -8.864 16.380 1.00 83.12 203 SER A CA 1
ATOM 1583 C C . SER A 1 203 ? -18.165 -10.096 17.092 1.00 83.12 203 SER A C 1
ATOM 1585 O O . SER A 1 203 ? -17.480 -9.976 18.101 1.00 83.12 203 SER A O 1
ATOM 1587 N N . LYS A 1 204 ? -18.399 -11.301 16.555 1.00 80.50 204 LYS A N 1
ATOM 1588 C CA . LYS A 1 204 ? -17.765 -12.532 17.072 1.00 80.50 204 LYS A CA 1
ATOM 1589 C C . LYS A 1 204 ? -16.240 -12.557 16.902 1.00 80.50 204 LYS A C 1
ATOM 1591 O O . LYS A 1 204 ? -15.592 -13.416 17.485 1.00 80.50 204 LYS A O 1
ATOM 1596 N N . LYS A 1 205 ? -15.691 -11.675 16.062 1.00 78.81 205 LYS A N 1
ATOM 1597 C CA . LYS A 1 205 ? -14.248 -11.529 15.847 1.00 78.81 205 LYS A CA 1
ATOM 1598 C C . LYS A 1 205 ? -13.617 -10.489 16.772 1.00 78.81 205 LYS A C 1
ATOM 1600 O O . LYS A 1 205 ? -12.401 -10.360 16.784 1.00 78.81 205 LYS A O 1
ATOM 1605 N N . THR A 1 206 ? -14.428 -9.718 17.496 1.00 86.00 206 THR A N 1
ATOM 1606 C CA . THR A 1 206 ? -13.921 -8.792 18.504 1.00 86.00 206 THR A CA 1
ATOM 1607 C C . THR A 1 206 ? -13.297 -9.613 19.627 1.00 86.00 206 THR A C 1
ATOM 1609 O O . THR A 1 206 ? -13.964 -10.475 20.196 1.00 86.00 206 THR A O 1
ATOM 1612 N N . ASP A 1 207 ? -12.030 -9.356 19.942 1.00 89.31 207 ASP A N 1
ATOM 1613 C CA . ASP A 1 207 ? -11.349 -10.007 21.059 1.00 89.31 207 ASP A CA 1
ATOM 1614 C C . ASP A 1 207 ? -11.736 -9.340 22.381 1.00 89.31 207 ASP A C 1
ATOM 1616 O O . ASP A 1 207 ? -12.038 -10.033 23.352 1.00 89.31 207 ASP A O 1
ATOM 1620 N N . PHE A 1 208 ? -11.774 -8.001 22.405 1.00 93.06 208 PHE A N 1
ATOM 1621 C CA . PHE A 1 208 ? -12.014 -7.226 23.620 1.00 93.06 208 PHE A CA 1
ATOM 1622 C C . PHE A 1 208 ? -12.968 -6.050 23.400 1.00 93.06 208 PHE A C 1
ATOM 1624 O O . PHE A 1 208 ? -12.930 -5.367 22.379 1.00 93.06 208 PHE A O 1
ATOM 1631 N N . VAL A 1 209 ? -13.788 -5.747 24.401 1.00 93.06 209 VAL A N 1
ATOM 1632 C CA . VAL A 1 209 ? -14.543 -4.494 24.492 1.00 93.06 209 VAL A CA 1
ATOM 1633 C C . VAL A 1 209 ? -14.093 -3.745 25.733 1.00 93.06 209 VAL A C 1
ATOM 1635 O O . VAL A 1 209 ? -14.246 -4.257 26.833 1.00 93.06 209 VAL A O 1
ATOM 1638 N N . ILE A 1 210 ? -13.56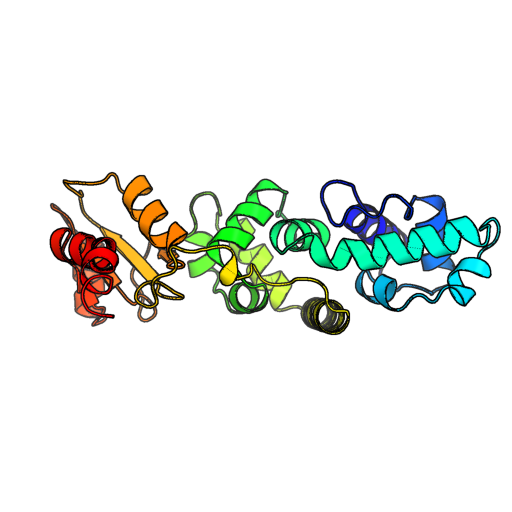2 -2.536 25.573 1.00 92.94 210 ILE A N 1
ATOM 1639 C CA . ILE A 1 210 ? -13.198 -1.677 26.702 1.00 92.94 210 ILE A CA 1
ATOM 1640 C C . ILE A 1 210 ? -14.413 -0.815 27.033 1.00 92.94 210 ILE A C 1
ATOM 1642 O O . ILE A 1 210 ? -14.862 -0.010 26.209 1.00 92.94 210 ILE A O 1
ATOM 1646 N N . ALA A 1 211 ? -14.967 -1.025 28.224 1.00 90.81 211 ALA A N 1
ATOM 1647 C CA . ALA A 1 211 ? -16.189 -0.388 28.685 1.00 90.81 211 ALA A CA 1
ATOM 1648 C C . ALA A 1 211 ? -15.888 0.666 29.759 1.00 90.81 211 ALA A C 1
ATOM 1650 O O . ALA A 1 211 ? -15.498 0.338 30.878 1.00 90.81 211 ALA A O 1
ATOM 1651 N N . GLY A 1 212 ? -16.102 1.934 29.405 1.00 87.75 212 GLY A N 1
ATOM 1652 C CA . GLY A 1 212 ? -16.135 3.053 30.346 1.00 87.75 212 GLY A CA 1
ATOM 1653 C C . GLY A 1 212 ? -17.533 3.304 30.920 1.00 87.75 212 GLY A C 1
ATOM 1654 O O . GLY A 1 212 ? -18.481 2.549 30.679 1.00 87.75 212 GLY A O 1
ATOM 1655 N N . SER A 1 213 ? -17.682 4.416 31.636 1.00 83.50 213 SER A N 1
ATOM 1656 C CA . SER A 1 213 ? -18.987 4.891 32.122 1.00 83.50 213 SER A CA 1
ATOM 1657 C C . SER A 1 213 ? -19.988 5.068 30.964 1.00 83.50 213 SER A C 1
ATOM 1659 O O . SER A 1 213 ? -19.604 5.402 29.846 1.00 83.50 213 SER A O 1
ATOM 1661 N N . ASP A 1 214 ? -21.276 4.795 31.180 1.00 77.81 214 ASP A N 1
ATOM 1662 C CA . ASP A 1 214 ? -22.322 4.856 30.137 1.00 77.81 214 ASP A CA 1
ATOM 1663 C C . ASP A 1 214 ? -22.093 3.935 28.915 1.00 77.81 214 ASP A C 1
ATOM 1665 O O . ASP A 1 214 ? -22.495 4.237 27.784 1.00 77.81 214 ASP A O 1
ATOM 1669 N N . ALA A 1 215 ? -21.442 2.785 29.109 1.00 74.38 215 ALA A N 1
ATOM 1670 C CA . ALA A 1 215 ? -21.320 1.763 28.076 1.00 74.38 215 ALA A CA 1
ATOM 1671 C C . ALA A 1 215 ? -22.706 1.180 27.712 1.00 74.38 215 ALA A C 1
ATOM 1673 O O . ALA A 1 215 ? -23.243 0.316 28.393 1.00 74.38 215 ALA A O 1
ATOM 1674 N N . GLY A 1 216 ? -23.302 1.701 26.635 1.00 78.69 216 GLY A N 1
ATOM 1675 C CA . GLY A 1 216 ? -24.649 1.344 26.179 1.00 78.69 216 GLY A CA 1
ATOM 1676 C C . GLY A 1 216 ? -24.707 0.084 25.305 1.00 78.69 216 GLY A C 1
ATOM 1677 O O . GLY A 1 216 ? -24.187 -0.974 25.642 1.00 78.69 216 GLY A O 1
ATOM 1678 N N . SER A 1 217 ? -25.326 0.202 24.128 1.00 77.81 217 SER A N 1
ATOM 1679 C CA . SER A 1 217 ? -25.682 -0.923 23.242 1.00 77.81 217 SER A CA 1
ATOM 1680 C C . SER A 1 217 ? -24.526 -1.840 22.812 1.00 77.81 217 SER A C 1
ATOM 1682 O O . SER A 1 217 ? -24.757 -3.007 22.499 1.00 77.81 217 SER A O 1
ATOM 1684 N N . LYS A 1 218 ? -23.282 -1.350 22.802 1.00 82.25 218 LYS A N 1
ATOM 1685 C CA . LYS A 1 218 ? -22.091 -2.151 22.477 1.00 82.25 218 LYS A CA 1
ATOM 1686 C C . LYS A 1 218 ? -21.705 -3.122 23.593 1.00 82.25 218 LYS A C 1
ATOM 1688 O O . LYS A 1 218 ? -21.319 -4.242 23.280 1.00 82.25 218 LYS A O 1
ATOM 1693 N N . LEU A 1 219 ? -21.856 -2.731 24.861 1.00 85.00 219 LEU A N 1
ATOM 1694 C CA . LEU A 1 219 ? -21.597 -3.616 26.001 1.00 85.00 219 LEU A CA 1
ATOM 1695 C C . LEU A 1 219 ? -22.572 -4.794 25.982 1.00 85.00 219 LEU A C 1
ATOM 1697 O O . LEU A 1 219 ? -22.152 -5.945 25.959 1.00 85.00 219 LEU A O 1
ATOM 1701 N N . THR A 1 220 ? -23.864 -4.502 25.831 1.00 84.06 220 THR A N 1
ATOM 1702 C CA . THR A 1 220 ? -24.900 -5.536 25.707 1.00 84.06 220 THR A CA 1
ATOM 1703 C C . THR A 1 220 ? -24.642 -6.465 24.518 1.00 84.06 220 THR A C 1
ATOM 1705 O O . THR A 1 220 ? -24.835 -7.677 24.605 1.00 84.06 220 THR A O 1
ATOM 1708 N N . LYS A 1 221 ? -24.170 -5.916 23.388 1.00 80.69 221 LYS A N 1
ATOM 1709 C CA . LYS A 1 221 ? -23.806 -6.721 22.215 1.00 80.69 221 LYS A CA 1
ATOM 1710 C C . LYS A 1 221 ? -22.607 -7.631 22.506 1.00 80.69 221 LYS A C 1
ATOM 1712 O O . LYS A 1 221 ? -22.644 -8.792 22.108 1.00 80.69 221 LYS A O 1
ATOM 1717 N N . ALA A 1 222 ? -21.593 -7.145 23.220 1.00 87.75 222 ALA A N 1
ATOM 1718 C CA . ALA A 1 222 ? -20.432 -7.934 23.639 1.00 87.75 222 ALA A CA 1
ATOM 1719 C C . ALA A 1 222 ? -20.825 -9.108 24.534 1.00 87.75 222 ALA A C 1
ATOM 1721 O O . ALA A 1 222 ? -20.474 -10.248 24.233 1.00 87.75 222 ALA A O 1
ATOM 1722 N N . GLU A 1 223 ? -21.644 -8.843 25.552 1.00 88.69 223 GLU A N 1
ATOM 1723 C CA . GLU A 1 223 ? -22.179 -9.861 26.458 1.00 88.69 223 GLU A CA 1
ATOM 1724 C C . GLU A 1 223 ? -22.976 -10.925 25.692 1.00 88.69 223 GLU A C 1
ATOM 1726 O O . GLU A 1 223 ? -22.770 -12.121 25.888 1.00 88.69 223 GLU A O 1
ATOM 1731 N N . SER A 1 224 ? -23.829 -10.508 24.746 1.00 86.50 224 SER A N 1
ATOM 1732 C CA . SER A 1 224 ? -24.632 -11.434 23.932 1.00 86.50 224 SER A CA 1
ATOM 1733 C C . SER A 1 224 ? -23.802 -12.329 23.003 1.00 86.50 224 SER A C 1
ATOM 1735 O O . SER A 1 224 ? -24.232 -13.427 22.649 1.00 86.50 224 SER A O 1
ATOM 1737 N N . LEU A 1 225 ? -22.621 -11.859 22.594 1.00 87.88 225 LEU A N 1
ATOM 1738 C CA . LEU A 1 225 ? -21.716 -12.566 21.690 1.00 87.88 225 LEU A CA 1
ATOM 1739 C C . LEU A 1 225 ? -20.610 -13.329 22.431 1.00 87.88 225 LEU A C 1
ATOM 1741 O O . LEU A 1 225 ? -19.858 -14.052 21.780 1.00 87.88 225 LEU A O 1
ATOM 1745 N N . GLY A 1 226 ? -20.524 -13.201 23.760 1.00 88.69 226 GLY A N 1
ATOM 1746 C CA . GLY A 1 226 ? -19.481 -13.825 24.578 1.00 88.69 226 GLY A CA 1
ATOM 1747 C C . GLY A 1 226 ? -18.092 -13.212 24.381 1.00 88.69 226 GLY A C 1
ATOM 1748 O O . GLY A 1 226 ? -17.092 -13.895 24.583 1.00 88.69 226 GLY A O 1
ATOM 1749 N N . VAL A 1 227 ? -18.025 -11.950 23.953 1.00 91.44 227 VAL A N 1
ATOM 1750 C CA . VAL A 1 227 ? -16.768 -11.211 23.773 1.00 91.44 227 VAL A CA 1
ATOM 1751 C C . VAL A 1 227 ? -16.253 -10.744 25.135 1.00 91.44 227 VAL A C 1
ATOM 1753 O O . VAL A 1 227 ? -17.043 -10.323 25.981 1.00 91.44 227 VAL A O 1
ATOM 1756 N N . ALA A 1 228 ? -14.936 -10.796 25.356 1.00 91.88 228 ALA A N 1
ATOM 1757 C CA . ALA A 1 228 ? -14.343 -10.369 26.620 1.00 91.88 228 ALA A CA 1
ATOM 1758 C C . ALA A 1 228 ? -14.519 -8.856 26.826 1.00 91.88 228 ALA A C 1
ATOM 1760 O O . ALA A 1 228 ? -14.205 -8.056 25.946 1.00 91.88 228 ALA A O 1
ATOM 1761 N N . VAL A 1 229 ? -15.006 -8.456 28.000 1.00 93.25 229 VAL A N 1
ATOM 1762 C CA . VAL A 1 229 ? -15.184 -7.047 28.371 1.00 93.25 229 VAL A CA 1
ATOM 1763 C C . VAL A 1 229 ? -14.115 -6.669 29.392 1.00 93.25 229 VAL A C 1
ATOM 1765 O O . VAL A 1 229 ? -13.968 -7.348 30.406 1.00 93.25 229 VAL A O 1
ATOM 1768 N N . LEU A 1 230 ? -13.379 -5.595 29.116 1.00 92.69 230 LEU A N 1
ATOM 1769 C CA . LEU A 1 230 ? -12.366 -5.013 29.988 1.00 92.69 230 LEU A CA 1
ATOM 1770 C C . LEU A 1 230 ? -12.885 -3.694 30.566 1.00 92.69 230 LEU A C 1
ATOM 1772 O O . LEU A 1 230 ? -13.444 -2.867 29.842 1.00 92.69 230 LEU A O 1
ATOM 1776 N N . SER A 1 231 ? -12.676 -3.477 31.861 1.00 90.44 231 SER A N 1
ATOM 1777 C CA . SER A 1 231 ? -12.795 -2.145 32.452 1.00 90.44 231 SER A CA 1
ATOM 1778 C C . SER A 1 231 ? -11.623 -1.260 32.024 1.00 90.44 231 SER A C 1
ATOM 1780 O O . SER A 1 231 ? -10.586 -1.745 31.569 1.00 90.44 231 SER A O 1
ATOM 1782 N N . GLU A 1 232 ? -11.763 0.051 32.205 1.00 87.12 232 GLU A N 1
ATOM 1783 C CA . GLU A 1 232 ? -10.667 0.993 31.960 1.00 87.12 232 GLU A CA 1
ATOM 1784 C C . GLU A 1 232 ? -9.428 0.685 32.814 1.00 87.12 232 GLU A C 1
ATOM 1786 O O . GLU A 1 232 ? -8.318 0.679 32.297 1.00 87.12 232 GLU A O 1
ATOM 1791 N N . THR A 1 233 ? -9.608 0.300 34.080 1.00 86.56 233 THR A N 1
ATOM 1792 C CA . THR A 1 233 ? -8.499 -0.136 34.944 1.00 86.56 233 THR A CA 1
ATOM 1793 C C . THR A 1 233 ? -7.802 -1.384 34.400 1.00 86.56 233 THR A C 1
ATOM 1795 O O . THR A 1 233 ? -6.579 -1.460 34.396 1.00 86.56 233 THR A O 1
ATOM 1798 N N . GLN A 1 234 ? -8.558 -2.359 33.884 1.00 88.88 234 GLN A N 1
ATOM 1799 C CA . GLN A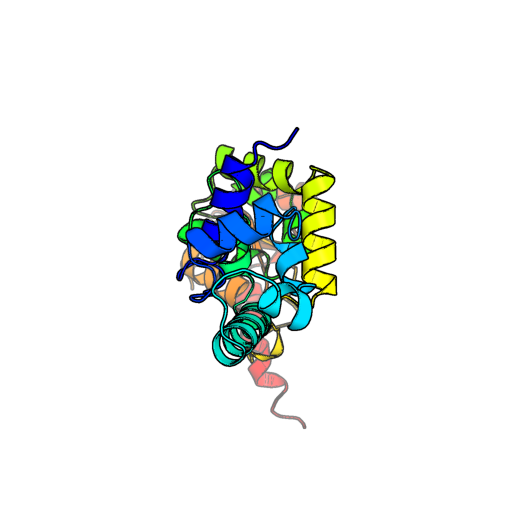 1 234 ? -7.971 -3.552 33.264 1.00 88.88 234 GLN A CA 1
ATOM 1800 C C . GLN A 1 234 ? -7.230 -3.208 31.970 1.00 88.88 234 GLN A C 1
ATOM 1802 O O . GLN A 1 234 ? -6.205 -3.815 31.669 1.00 88.88 234 GLN A O 1
ATOM 1807 N N . PHE A 1 235 ? -7.723 -2.227 31.213 1.00 90.31 235 PHE A N 1
ATOM 1808 C CA . PHE A 1 235 ? -7.027 -1.697 30.048 1.00 90.31 235 PHE A CA 1
ATOM 1809 C C . PHE A 1 235 ? -5.713 -1.005 30.445 1.00 90.31 235 PHE A C 1
ATOM 1811 O O . PHE A 1 235 ? -4.687 -1.280 29.835 1.00 90.31 235 PHE A O 1
ATOM 1818 N N . GLU A 1 236 ? -5.691 -0.199 31.507 1.00 87.69 236 GLU A N 1
ATOM 1819 C CA . GLU A 1 236 ? -4.466 0.418 32.038 1.00 87.69 236 GLU A CA 1
ATOM 1820 C C . GLU A 1 236 ? -3.436 -0.612 32.521 1.00 87.69 236 GLU A C 1
ATOM 1822 O O . GLU A 1 236 ? -2.251 -0.507 32.205 1.00 87.69 236 GLU A O 1
ATOM 1827 N N . GLU A 1 237 ? -3.870 -1.652 33.236 1.00 86.25 237 GLU A N 1
ATOM 1828 C CA . GLU A 1 237 ? -3.001 -2.768 33.634 1.00 86.25 237 GLU A CA 1
ATOM 1829 C C . GLU A 1 237 ? -2.423 -3.493 32.409 1.00 86.25 237 GLU A C 1
ATOM 1831 O O . GLU A 1 237 ? -1.244 -3.874 32.375 1.00 86.25 237 GLU A O 1
ATOM 1836 N N . MET A 1 238 ? -3.246 -3.637 31.370 1.00 84.81 238 MET A N 1
ATOM 1837 C CA . MET A 1 238 ? -2.833 -4.177 30.084 1.00 84.81 238 MET A CA 1
ATOM 1838 C C . MET A 1 238 ? -1.811 -3.259 29.400 1.00 84.81 238 MET A C 1
ATOM 1840 O O . MET A 1 238 ? -0.852 -3.754 28.829 1.00 84.81 238 MET A O 1
ATOM 1844 N N . LEU A 1 239 ? -1.924 -1.938 29.525 1.00 82.81 239 LEU A N 1
ATOM 1845 C CA . LEU A 1 239 ? -0.951 -0.984 28.981 1.00 82.81 239 LEU A CA 1
ATOM 1846 C C . LEU A 1 239 ? 0.370 -0.923 29.774 1.00 82.81 239 LEU A C 1
ATOM 1848 O O . LEU A 1 239 ? 1.415 -0.652 29.184 1.00 82.81 239 LEU A O 1
ATOM 1852 N N . GLY A 1 240 ? 0.336 -1.137 31.096 1.00 70.75 240 GLY A N 1
ATOM 1853 C CA . GLY A 1 240 ? 1.442 -0.823 32.015 1.00 70.75 240 GLY A CA 1
ATOM 1854 C C . GLY A 1 240 ? 2.369 -1.976 32.427 1.00 70.75 240 GLY A C 1
ATOM 1855 O O . GLY A 1 240 ? 3.421 -1.730 33.030 1.00 70.75 240 GLY A O 1
ATOM 1856 N N . SER A 1 241 ? 2.035 -3.237 32.131 1.00 54.88 241 SER A N 1
ATOM 1857 C CA . SER A 1 241 ? 2.778 -4.378 32.702 1.00 54.88 241 SER A CA 1
ATOM 1858 C C . SER A 1 241 ? 4.163 -4.676 32.093 1.00 54.88 241 SER A C 1
ATOM 1860 O O . SER A 1 241 ? 4.753 -5.709 32.414 1.00 54.88 241 SER A O 1
ATOM 1862 N N . GLU A 1 242 ? 4.734 -3.797 31.266 1.00 46.44 242 GLU A N 1
ATOM 1863 C CA . GLU A 1 242 ? 6.152 -3.885 30.876 1.00 46.44 242 GLU A CA 1
ATOM 1864 C C . GLU A 1 242 ? 7.113 -3.467 31.999 1.00 46.44 242 GLU A C 1
ATOM 1866 O O . GLU A 1 242 ? 8.277 -3.873 32.007 1.00 46.44 242 GLU A O 1
ATOM 1871 N N . THR A 1 243 ? 6.638 -2.731 33.009 1.00 37.31 243 THR A N 1
ATOM 1872 C CA . THR A 1 243 ? 7.522 -2.244 34.083 1.00 37.31 243 THR A CA 1
ATOM 1873 C C . THR A 1 243 ? 7.935 -3.357 35.060 1.00 37.31 243 THR A C 1
ATOM 1875 O O . THR A 1 243 ? 9.017 -3.295 35.639 1.00 37.31 243 THR A O 1
ATOM 1878 N N . SER A 1 244 ? 7.142 -4.425 35.211 1.00 35.50 244 SER A N 1
ATOM 1879 C CA . SER A 1 244 ? 7.417 -5.483 36.203 1.00 35.50 244 SER A CA 1
ATOM 1880 C C . SER A 1 244 ? 8.254 -6.662 35.697 1.00 35.50 244 SER A C 1
ATOM 1882 O O . SER A 1 244 ? 8.745 -7.423 36.521 1.00 35.50 244 SER A O 1
ATOM 1884 N N . ARG A 1 245 ? 8.483 -6.827 34.384 1.00 37.53 245 ARG A N 1
ATOM 1885 C CA . ARG A 1 245 ? 9.336 -7.927 33.868 1.00 37.53 245 ARG A CA 1
ATOM 1886 C C . ARG A 1 245 ? 10.823 -7.577 33.746 1.00 37.53 245 ARG A C 1
ATOM 1888 O O . ARG A 1 245 ? 11.631 -8.479 33.564 1.00 37.53 245 ARG A O 1
ATOM 1895 N N . ARG A 1 246 ? 11.204 -6.301 33.882 1.00 40.78 246 ARG A N 1
ATOM 1896 C CA . ARG A 1 246 ? 12.612 -5.848 33.840 1.00 40.78 246 ARG A CA 1
ATOM 1897 C C . ARG A 1 246 ? 13.344 -5.898 35.191 1.00 40.78 246 ARG A C 1
ATOM 1899 O O . ARG A 1 246 ? 14.515 -5.548 35.237 1.00 40.78 246 ARG A O 1
ATOM 1906 N N . ALA A 1 247 ? 12.684 -6.314 36.275 1.00 34.78 247 ALA A N 1
ATOM 1907 C CA . ALA A 1 247 ? 13.278 -6.342 37.617 1.00 34.78 247 ALA A CA 1
ATOM 1908 C C . ALA A 1 247 ? 13.804 -7.724 38.067 1.00 34.78 247 ALA A C 1
ATOM 1910 O O . ALA A 1 247 ? 14.389 -7.809 39.142 1.00 34.78 247 ALA A O 1
ATOM 1911 N N . GLU A 1 248 ? 13.628 -8.791 37.275 1.00 36.72 248 GLU A N 1
ATOM 1912 C CA . GLU A 1 248 ? 14.003 -10.164 37.674 1.00 36.72 248 GLU A CA 1
ATOM 1913 C C . GLU A 1 248 ? 14.791 -10.961 36.611 1.00 36.72 248 GLU A C 1
ATOM 1915 O O . GLU A 1 248 ? 14.779 -12.192 36.630 1.00 36.72 248 GLU A O 1
ATOM 1920 N N . GLN A 1 249 ? 15.522 -10.299 35.707 1.00 33.50 249 GLN A N 1
ATOM 1921 C CA . GLN A 1 249 ? 16.552 -10.958 34.882 1.00 33.50 249 GLN A CA 1
ATOM 1922 C C . GLN A 1 249 ? 17.869 -10.192 34.907 1.00 33.50 249 GLN A C 1
ATOM 1924 O O . GLN A 1 249 ? 17.824 -8.950 34.764 1.00 33.50 249 GLN A O 1
#

Mean predicted aligned error: 11.87 Å

Nearest PDB structures (foldseek):
  4glx-assembly1_A  TM=9.777E-01  e=4.991E-11  Escherichia coli K-12
  2owo-assembly1_A  TM=9.779E-01  e=1.077E-10  Escherichia coli K-12
  1v9p-assembly1_A  TM=9.580E-01  e=5.766E-11  Thermus filiformis
  5tt5-assembly1_A  TM=9.526E-01  e=1.186E-10  Escherichia coli K-12
  8ak4-assembly1_A  TM=9.531E-01  e=6.698E-10  Deinococcus radiodurans